Protein AF-A0A1I7YYJ6-F1 (afdb_monomer)

pLDDT: mean 73.13, std 14.95, range [43.78, 96.75]

Sequence (183 aa):
MYTSPEKLAETIALQQRLLREAMVEQANLLKPLAKPIEQQEDQQNKYEWKVKRRSDGTRYITRRPIRSKVLKAREEQLNRERIGLSTDDDAMSELKIGKFWTREERKKHLEKSKERKLRHQQNVAQKNAQTHDPMIVQLSHRKMMRRQGQQLFDKFTTIQEFLAHGSRDPSSSLGGILSVTTV

Secondary structure (DSSP, 8-state):
----HHHHHHHHHHHHHHHHHHHHHHHHHSS-----SHHHHHHHTTEEEEEEE-TTS-EEEEEEE-HHHHHHHHHHHHHHHHTTT-TTHHHHTTSSS-----HHHHHHHHHHHHHHHHHHHHHHHHHHHHT--HHHHHHHHHHHHHHHTS----TT--HHHHHHHS---TT--S---------

Nearest PDB structures (foldseek):
  3l9f-assembly2_C  TM=2.277E-01  e=4.938E+00  Streptococcus mutans UA159
  2y9j-assembly1_Y  TM=3.070E-01  e=8.400E+00  Salmonella enterica subsp. enterica serovar Typhimurium

Mean predicted aligned error: 21.53 Å

InterPro domains: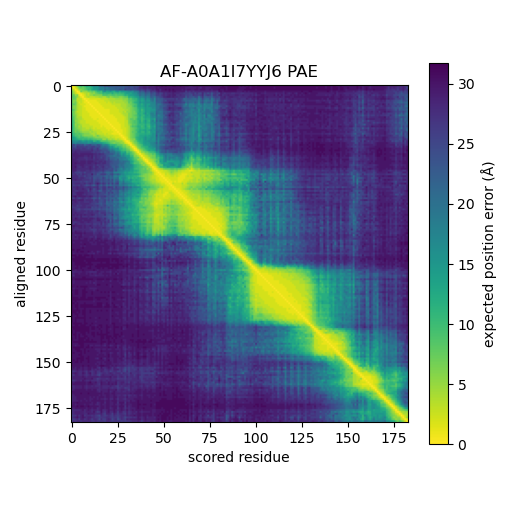
  IPR051971 E3 ubiquitin-protein ligase PDZ domain-containing protein [PTHR15545] (28-183)

Radius of gyration: 34.05 Å; Cα contacts (8 Å, |Δi|>4): 47; chains: 1; bounding box: 83×63×78 Å

Solvent-accessible surface area (backbone atoms only — not comparable to full-atom values): 11417 Å² total; per-residue (Å²): 142,88,70,56,72,71,59,49,56,53,51,50,54,49,52,55,48,54,52,54,50,52,52,50,50,54,51,58,72,67,45,74,74,76,74,76,67,60,70,57,53,56,55,55,70,34,44,45,82,44,80,44,72,50,96,88,68,53,76,48,79,42,83,41,78,33,60,68,58,56,52,51,53,50,51,52,49,52,48,63,73,44,64,90,80,60,90,59,68,76,56,70,78,60,75,79,59,98,68,84,69,51,76,64,53,52,51,50,53,54,49,53,52,51,49,51,52,49,53,50,52,51,53,51,50,52,53,54,60,73,52,68,44,73,65,55,53,54,51,47,52,54,49,50,56,58,46,68,68,49,74,78,67,56,101,76,59,46,72,66,58,48,69,75,66,50,81,80,58,94,80,67,83,75,74,74,82,79,82,82,80,88,131

Foldseek 3Di:
DDDDVVNVVVVVVVVVVVVVVVVVVVVVVVPPPPPPDPVVVVVVLQWDWDWDADPVRDIDIDIGGCPVVVVVVVVVVVCVVCPPPDPCPVPVVPDPPPDDDDPVSVVVVVVVVVVVVVVVVVVVVVVVVVVPPVVSVVVVVVVVVVVVLVPPQDPPRDPVNCVVDPDPDVPPPPDDDDDDDDD

Organism: NCBI:txid37863

Structure (mmCIF, N/CA/C/O backbone):
data_AF-A0A1I7YYJ6-F1
#
_entry.id   AF-A0A1I7YYJ6-F1
#
loop_
_atom_site.group_PDB
_atom_site.id
_atom_site.type_symbol
_atom_site.label_atom_id
_atom_site.label_alt_id
_atom_site.label_comp_id
_atom_site.label_asym_id
_atom_site.label_entity_id
_atom_site.label_seq_id
_atom_site.pdbx_PDB_ins_code
_atom_site.Cartn_x
_atom_site.Cartn_y
_atom_site.Cartn_z
_atom_site.occupancy
_atom_site.B_iso_or_equiv
_atom_site.auth_seq_id
_atom_site.auth_comp_id
_atom_site.auth_asym_id
_atom_site.auth_atom_id
_atom_site.pdbx_PDB_model_num
ATOM 1 N N . MET A 1 1 ? 61.740 28.225 -28.994 1.00 43.78 1 MET A N 1
ATOM 2 C CA . MET A 1 1 ? 60.592 28.618 -29.843 1.00 43.78 1 MET A CA 1
ATOM 3 C C . MET A 1 1 ? 60.352 27.523 -30.882 1.00 43.78 1 MET A C 1
ATOM 5 O O . MET A 1 1 ? 60.579 27.740 -32.061 1.00 43.78 1 MET A O 1
ATOM 9 N N . TYR A 1 2 ? 59.995 26.309 -30.457 1.00 47.38 2 TYR A N 1
ATOM 10 C CA . TYR A 1 2 ? 59.944 25.155 -31.361 1.00 47.38 2 TYR A CA 1
ATOM 11 C C . TYR A 1 2 ? 58.506 24.689 -31.555 1.00 47.38 2 TYR A C 1
ATOM 13 O O . TYR A 1 2 ? 58.023 23.836 -30.823 1.00 47.38 2 TYR A O 1
ATOM 21 N N . THR A 1 3 ? 57.847 25.226 -32.576 1.00 63.03 3 THR A N 1
ATOM 22 C CA . THR A 1 3 ? 56.851 24.463 -33.332 1.00 63.03 3 THR A CA 1
ATOM 23 C C . THR A 1 3 ? 57.190 24.696 -34.797 1.00 63.03 3 THR A C 1
ATOM 25 O O . THR A 1 3 ? 57.013 25.793 -35.317 1.00 63.03 3 THR A O 1
ATOM 28 N N . SER A 1 4 ? 57.814 23.713 -35.448 1.00 73.56 4 SER A N 1
ATOM 29 C CA . SER A 1 4 ? 57.882 23.750 -36.906 1.00 73.56 4 SER A CA 1
ATOM 30 C C . SER A 1 4 ? 56.438 23.652 -37.422 1.00 73.56 4 SER A C 1
ATOM 32 O O . SER A 1 4 ? 55.666 22.862 -36.871 1.00 73.56 4 SER A O 1
ATOM 34 N N . PRO A 1 5 ? 56.038 24.450 -38.424 1.00 70.56 5 PRO A N 1
ATOM 35 C CA . PRO A 1 5 ? 54.645 24.530 -38.881 1.00 70.56 5 PRO A CA 1
ATOM 36 C C . PRO A 1 5 ? 54.084 23.165 -39.308 1.00 70.56 5 PRO A C 1
ATOM 38 O O . PRO A 1 5 ? 52.912 22.875 -39.090 1.00 70.56 5 PRO A O 1
ATO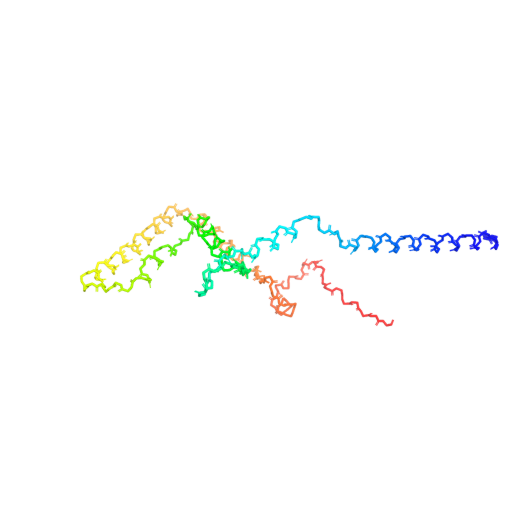M 41 N N . GLU A 1 6 ? 54.948 22.288 -39.816 1.00 69.19 6 GLU A N 1
ATOM 42 C CA . GLU A 1 6 ? 54.624 20.901 -40.162 1.00 69.19 6 GLU A CA 1
ATOM 43 C C . GLU A 1 6 ? 54.198 20.074 -38.936 1.00 69.19 6 GLU A C 1
ATOM 45 O O . GLU A 1 6 ? 53.179 19.388 -38.967 1.00 69.19 6 GLU A O 1
ATOM 50 N N . LYS A 1 7 ? 54.903 20.219 -37.805 1.00 75.56 7 LYS A N 1
ATOM 51 C CA . LYS A 1 7 ? 54.583 19.504 -36.558 1.00 75.56 7 LYS A CA 1
ATOM 52 C C . LYS A 1 7 ? 53.317 20.035 -35.892 1.00 75.56 7 LYS A C 1
ATOM 54 O O . LYS A 1 7 ? 52.671 19.305 -35.152 1.00 75.56 7 LYS A O 1
ATOM 59 N N . LEU A 1 8 ? 52.953 21.294 -36.139 1.00 82.06 8 LEU A N 1
ATOM 60 C CA . LEU A 1 8 ? 51.733 21.899 -35.602 1.00 82.06 8 LEU A CA 1
ATOM 61 C C . LEU A 1 8 ? 50.475 21.301 -36.249 1.00 82.06 8 LEU A C 1
ATOM 63 O O . LEU A 1 8 ? 49.489 21.043 -35.564 1.00 82.06 8 LEU A O 1
ATOM 67 N N . ALA A 1 9 ? 50.514 21.026 -37.552 1.00 83.44 9 ALA A N 1
ATOM 68 C CA . ALA A 1 9 ? 49.416 20.339 -38.227 1.00 83.44 9 ALA A CA 1
ATOM 69 C C . ALA A 1 9 ? 49.245 18.901 -37.704 1.00 83.44 9 ALA A C 1
ATOM 71 O O . ALA A 1 9 ? 48.123 18.461 -37.442 1.00 83.44 9 ALA A O 1
ATOM 72 N N . GLU A 1 10 ? 50.355 18.193 -37.486 1.00 85.50 10 GLU A N 1
ATOM 73 C CA . GLU A 1 10 ? 50.355 16.834 -36.936 1.00 85.50 10 GLU A CA 1
ATOM 74 C C . GLU A 1 10 ? 49.810 16.779 -35.502 1.00 85.50 10 GLU A C 1
ATOM 76 O O . GLU A 1 10 ? 48.990 15.913 -35.188 1.00 85.50 10 GLU A O 1
ATOM 81 N N . THR A 1 11 ? 50.200 17.718 -34.633 1.00 86.31 11 THR A N 1
ATOM 82 C CA . THR A 1 11 ? 49.712 17.761 -33.245 1.00 86.31 11 THR A CA 1
ATOM 83 C C . THR A 1 11 ? 48.232 18.114 -33.166 1.00 86.31 11 THR A C 1
ATOM 85 O O . THR A 1 11 ? 47.506 17.497 -32.384 1.00 86.31 11 THR A O 1
ATOM 88 N N . ILE A 1 12 ? 47.752 19.030 -34.012 1.00 88.69 12 ILE A N 1
ATOM 89 C CA . ILE A 1 12 ? 46.324 19.357 -34.112 1.00 88.69 12 ILE A CA 1
ATOM 90 C C . ILE A 1 12 ? 45.532 18.142 -34.604 1.00 88.69 12 ILE A C 1
ATOM 92 O O . ILE A 1 12 ? 4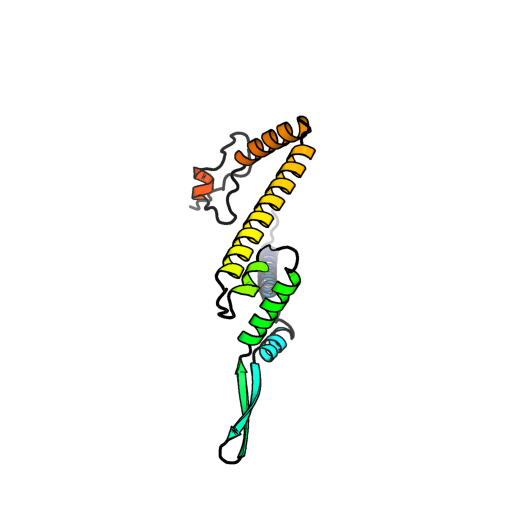4.495 17.806 -34.028 1.00 88.69 12 ILE A O 1
ATOM 96 N N . ALA A 1 13 ? 46.020 17.445 -35.632 1.00 90.69 13 ALA A N 1
ATOM 97 C CA . ALA A 1 13 ? 45.367 16.244 -36.145 1.00 90.69 13 ALA A CA 1
ATOM 98 C C . ALA A 1 13 ? 45.291 15.134 -35.082 1.00 90.69 13 ALA A C 1
ATOM 100 O O . ALA A 1 13 ? 44.254 14.477 -34.940 1.00 90.69 13 ALA A O 1
ATOM 101 N N . LEU A 1 14 ? 46.358 14.957 -34.297 1.00 93.69 14 LEU A N 1
ATOM 102 C CA . LEU A 1 14 ? 46.409 14.008 -33.188 1.00 93.69 14 LEU A CA 1
ATOM 103 C C . LEU A 1 14 ? 45.417 14.377 -32.075 1.00 93.69 14 LEU A C 1
ATOM 105 O O . LEU A 1 14 ? 44.634 13.525 -31.657 1.00 93.69 14 LEU A O 1
ATOM 109 N N . GLN A 1 15 ? 45.374 15.644 -31.653 1.00 92.69 15 GLN A N 1
ATOM 110 C CA . GLN A 1 15 ? 44.409 16.122 -30.654 1.00 92.69 15 GLN A CA 1
ATOM 111 C C . GLN A 1 15 ? 42.962 15.902 -31.098 1.00 92.69 15 GLN A C 1
ATOM 113 O O . GLN A 1 15 ? 42.142 15.417 -30.320 1.00 92.69 15 GLN A O 1
ATOM 118 N N . GLN A 1 16 ? 42.641 16.204 -32.359 1.00 93.19 16 GLN A N 1
ATOM 119 C CA . GLN A 1 16 ? 41.296 15.979 -32.887 1.00 93.19 16 GLN A CA 1
ATOM 120 C C . GLN A 1 16 ? 40.931 14.490 -32.948 1.00 93.19 16 GLN A C 1
ATOM 122 O O . GLN A 1 16 ? 39.763 14.142 -32.780 1.00 93.19 16 GLN A O 1
ATOM 127 N N . ARG A 1 17 ? 41.893 13.598 -33.215 1.00 95.19 17 ARG A N 1
ATOM 128 C CA . ARG A 1 17 ? 41.664 12.145 -33.197 1.00 95.19 17 ARG A CA 1
ATOM 129 C C . ARG A 1 17 ? 41.352 11.658 -31.784 1.00 95.19 17 ARG A C 1
ATOM 131 O O . ARG A 1 17 ? 40.327 11.011 -31.602 1.00 95.19 17 ARG A O 1
ATOM 138 N N . LEU A 1 18 ? 42.174 12.042 -30.808 1.00 95.69 18 LEU A N 1
ATOM 139 C CA . LEU A 1 18 ? 41.984 11.681 -29.400 1.00 95.69 18 LEU A CA 1
ATOM 140 C C . LEU A 1 18 ? 40.649 12.197 -28.852 1.00 95.69 18 LEU A C 1
ATOM 142 O O . LEU A 1 18 ? 39.950 11.480 -28.143 1.00 95.69 18 LEU A O 1
ATOM 146 N N . LEU A 1 19 ? 40.247 13.413 -29.235 1.00 93.69 19 LEU A N 1
ATOM 147 C CA . LEU A 1 19 ? 38.944 13.964 -28.862 1.00 93.69 19 LEU A CA 1
ATOM 148 C C . LEU A 1 19 ? 37.787 13.113 -29.412 1.00 93.69 19 LEU A C 1
ATOM 150 O O . LEU A 1 19 ? 36.839 12.819 -28.688 1.00 93.69 19 LEU A O 1
ATOM 154 N N . ARG A 1 20 ? 37.853 12.702 -30.687 1.00 92.81 20 ARG A N 1
ATOM 155 C CA . ARG A 1 20 ? 36.820 11.846 -31.299 1.00 92.81 20 ARG A CA 1
ATOM 156 C C . ARG A 1 20 ? 36.746 10.479 -30.619 1.00 92.81 20 ARG A C 1
ATOM 158 O O . ARG A 1 20 ? 35.647 9.988 -30.391 1.00 92.81 20 ARG A O 1
ATOM 165 N N . GLU A 1 21 ? 37.890 9.895 -30.283 1.00 94.31 21 GLU A N 1
ATOM 166 C CA . GLU A 1 21 ? 37.979 8.615 -29.574 1.00 94.31 21 GLU A CA 1
ATOM 167 C C . GLU A 1 21 ? 37.356 8.703 -28.174 1.00 94.31 21 GLU A C 1
ATOM 169 O O . GLU A 1 21 ? 36.454 7.929 -27.862 1.00 94.31 21 GLU A O 1
ATOM 174 N N . ALA A 1 22 ? 37.704 9.731 -27.394 1.00 91.62 22 ALA A N 1
ATOM 175 C CA . ALA A 1 22 ? 37.115 9.974 -26.077 1.00 91.62 22 ALA A CA 1
ATOM 176 C C . ALA A 1 22 ? 35.587 10.177 -26.133 1.00 91.62 22 ALA A C 1
ATOM 178 O O . ALA A 1 22 ? 34.856 9.692 -25.268 1.00 91.62 22 ALA A O 1
ATOM 179 N N . MET A 1 23 ? 35.079 10.856 -27.169 1.00 90.19 23 MET A N 1
ATOM 180 C CA . MET A 1 23 ? 33.635 11.027 -27.384 1.00 90.19 23 MET A CA 1
ATOM 181 C C . MET A 1 23 ? 32.932 9.697 -27.692 1.00 90.19 23 MET A C 1
ATOM 183 O O . MET A 1 23 ? 31.816 9.466 -27.223 1.00 90.19 23 MET A O 1
ATOM 187 N N . VAL A 1 24 ? 33.574 8.807 -28.454 1.00 87.75 24 VAL A N 1
ATOM 188 C CA . VAL A 1 24 ? 33.053 7.464 -28.755 1.00 87.75 24 VAL A CA 1
ATOM 189 C C . VAL A 1 24 ? 33.084 6.570 -27.514 1.00 87.75 24 VAL A C 1
ATOM 191 O O . VAL A 1 24 ? 32.122 5.845 -27.271 1.00 87.75 24 VAL A O 1
ATOM 194 N N . GLU A 1 25 ? 34.129 6.647 -26.689 1.00 85.56 25 GLU A N 1
ATOM 195 C CA . GLU A 1 25 ? 34.194 5.930 -25.410 1.00 85.56 25 GLU A CA 1
ATOM 196 C C . GLU A 1 25 ? 33.094 6.378 -24.444 1.00 85.56 25 GLU A C 1
ATOM 198 O O . GLU A 1 25 ? 32.372 5.539 -23.907 1.00 85.56 25 GLU A O 1
ATOM 203 N N . GLN A 1 26 ? 32.891 7.689 -24.284 1.00 79.56 26 GLN A N 1
ATOM 204 C CA . GLN A 1 26 ? 31.791 8.246 -23.487 1.00 79.56 26 GLN A CA 1
ATOM 205 C C . GLN A 1 26 ? 30.426 7.764 -24.000 1.00 79.56 26 GLN A C 1
ATOM 207 O O . GLN A 1 26 ? 29.579 7.335 -23.216 1.00 79.56 26 GLN A O 1
ATOM 212 N N . ALA A 1 27 ? 30.218 7.763 -25.319 1.00 79.62 27 ALA A N 1
ATOM 213 C CA . ALA A 1 27 ? 28.989 7.256 -25.925 1.00 79.62 27 ALA A CA 1
ATOM 214 C C . ALA A 1 27 ? 28.796 5.743 -25.707 1.00 79.62 27 ALA A C 1
ATOM 216 O O . ALA A 1 27 ? 27.672 5.294 -25.488 1.00 79.62 27 ALA A O 1
ATOM 217 N N . ASN A 1 28 ? 29.873 4.953 -25.724 1.00 75.94 28 ASN A N 1
ATOM 218 C CA . ASN A 1 28 ? 29.829 3.517 -25.448 1.00 75.94 28 ASN A CA 1
ATOM 219 C C . ASN A 1 28 ? 29.556 3.211 -23.967 1.00 75.94 28 ASN A C 1
ATOM 221 O O . ASN A 1 28 ? 28.840 2.255 -23.682 1.00 75.94 28 ASN A O 1
ATOM 225 N N . LEU A 1 29 ? 30.046 4.035 -23.036 1.00 72.94 29 LEU A N 1
ATOM 226 C CA . LEU A 1 29 ? 29.726 3.945 -21.603 1.00 72.94 29 LEU A CA 1
ATOM 227 C C . LEU A 1 29 ? 28.256 4.285 -21.313 1.00 72.94 29 LEU A C 1
ATOM 229 O O . LEU A 1 29 ? 27.645 3.702 -20.420 1.00 72.94 29 LEU A O 1
ATOM 233 N N . LEU A 1 30 ? 27.682 5.212 -22.084 1.00 64.44 30 LEU A N 1
ATOM 234 C CA . LEU A 1 30 ? 26.268 5.590 -22.007 1.00 64.44 30 LEU A CA 1
ATOM 235 C C . LEU A 1 30 ? 25.354 4.668 -22.821 1.00 64.44 30 LEU A C 1
ATOM 237 O O . LEU A 1 30 ? 24.128 4.774 -22.722 1.00 64.44 30 LEU A O 1
ATOM 241 N N . LYS A 1 31 ? 25.921 3.759 -23.623 1.00 68.06 31 LYS A N 1
ATOM 242 C CA . LYS A 1 31 ? 25.144 2.768 -24.354 1.00 68.06 31 LYS A CA 1
ATOM 243 C C . LYS A 1 31 ? 24.494 1.858 -23.314 1.00 68.06 31 LYS A C 1
ATOM 245 O O . LYS A 1 31 ? 25.211 1.205 -22.555 1.00 68.06 31 LYS A O 1
ATOM 250 N N . PRO A 1 32 ? 23.153 1.802 -23.240 1.00 58.00 32 PRO A N 1
ATOM 251 C CA . PRO A 1 32 ? 22.501 0.917 -22.297 1.00 58.00 32 PRO A CA 1
ATOM 252 C C . PRO A 1 32 ? 22.976 -0.494 -22.618 1.00 58.00 32 PRO A C 1
ATOM 254 O O . PRO A 1 32 ? 22.798 -0.962 -23.746 1.00 58.00 32 PRO A O 1
ATOM 257 N N . LEU A 1 33 ? 23.621 -1.140 -21.643 1.00 55.44 33 LEU A N 1
ATOM 258 C CA . LEU A 1 33 ? 23.922 -2.562 -21.689 1.00 55.44 33 LEU A CA 1
ATOM 259 C C . LEU A 1 33 ? 22.610 -3.239 -22.074 1.00 55.44 33 LEU A C 1
ATOM 261 O O . LEU A 1 33 ? 21.649 -3.192 -21.302 1.00 55.44 33 LEU A O 1
ATOM 265 N N . ALA A 1 34 ? 22.526 -3.742 -23.309 1.00 56.44 34 ALA A N 1
ATOM 266 C CA . ALA A 1 34 ? 21.360 -4.468 -23.774 1.00 56.44 34 ALA A CA 1
ATOM 267 C C . ALA A 1 34 ? 21.129 -5.562 -22.738 1.00 56.44 34 ALA A C 1
ATOM 269 O O . ALA A 1 34 ? 21.971 -6.447 -22.602 1.00 56.44 34 ALA A O 1
ATOM 2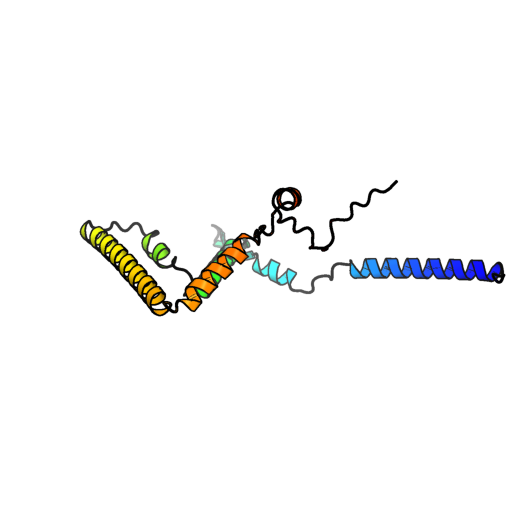70 N N . LYS A 1 35 ? 20.075 -5.416 -21.925 1.00 53.97 35 LYS A N 1
ATOM 271 C CA . LYS A 1 35 ? 19.848 -6.298 -20.784 1.00 53.97 35 LYS A CA 1
ATOM 272 C C . LYS A 1 35 ? 19.733 -7.715 -21.341 1.00 53.97 35 LYS A C 1
ATOM 274 O O . LYS A 1 35 ? 18.781 -7.969 -22.086 1.00 53.97 35 LYS A O 1
ATOM 279 N N . PRO A 1 36 ? 20.681 -8.620 -21.058 1.00 49.91 36 PRO A N 1
ATOM 280 C CA . P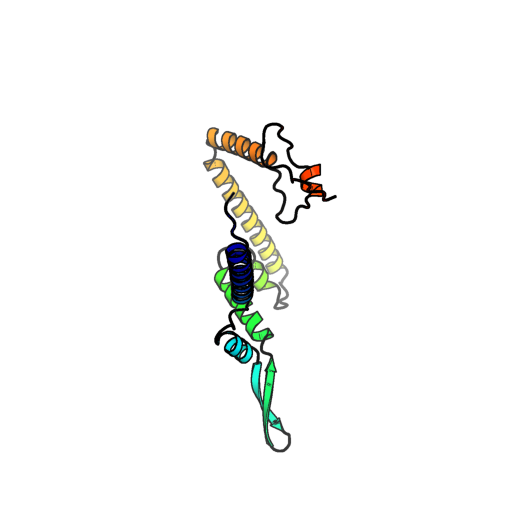RO A 1 36 ? 20.613 -9.954 -21.610 1.00 49.91 36 PRO A CA 1
ATOM 281 C C . PRO A 1 36 ? 19.512 -10.697 -20.855 1.00 49.91 36 PRO A C 1
ATOM 283 O O . PRO A 1 36 ? 19.566 -10.808 -19.638 1.00 49.91 36 PRO A O 1
ATOM 286 N N . ILE A 1 37 ? 18.519 -11.197 -21.591 1.00 52.88 37 ILE A N 1
ATOM 287 C CA . ILE A 1 37 ? 17.670 -12.350 -21.237 1.00 52.88 37 ILE A CA 1
ATOM 288 C C . ILE A 1 37 ? 16.647 -12.145 -20.088 1.00 52.88 37 ILE A C 1
ATOM 290 O O . ILE A 1 37 ? 15.502 -12.567 -20.243 1.00 52.88 37 ILE A O 1
ATOM 294 N N . GLU A 1 38 ? 16.941 -11.408 -19.015 1.00 50.62 38 GLU A N 1
ATOM 295 C CA . GLU A 1 38 ? 16.022 -11.240 -17.866 1.00 50.62 38 GLU A CA 1
ATOM 296 C C . GLU A 1 38 ? 14.712 -10.513 -18.228 1.00 50.62 38 GLU A C 1
ATOM 298 O O . GLU A 1 38 ? 13.635 -10.843 -17.734 1.00 50.62 38 GLU A O 1
ATOM 303 N N . GLN A 1 39 ? 14.760 -9.563 -19.170 1.00 51.12 39 GLN A N 1
ATOM 304 C CA . GLN A 1 39 ? 13.558 -8.839 -19.600 1.00 51.12 39 GLN A CA 1
ATOM 305 C C . GLN A 1 39 ? 12.574 -9.707 -20.397 1.00 51.12 39 GLN A C 1
ATOM 307 O O . GLN A 1 39 ? 11.393 -9.362 -20.483 1.00 51.12 39 GLN A O 1
ATOM 312 N N . GLN A 1 40 ? 13.034 -10.804 -21.007 1.00 51.16 40 GLN A N 1
ATOM 313 C CA . GLN A 1 40 ? 12.156 -11.719 -21.738 1.00 51.16 40 GLN A CA 1
ATOM 314 C C . GLN A 1 40 ? 11.393 -12.628 -20.767 1.00 51.16 40 GLN A C 1
ATOM 316 O O . GLN A 1 40 ? 10.182 -12.802 -20.933 1.00 51.16 40 GLN A O 1
ATOM 321 N N . GLU A 1 41 ? 12.042 -13.100 -19.699 1.00 54.38 41 GLU A N 1
ATOM 322 C CA . GLU A 1 41 ? 11.374 -13.860 -18.634 1.00 54.38 41 GLU A CA 1
ATOM 323 C C . GLU A 1 41 ? 10.352 -13.013 -17.869 1.00 54.38 41 GLU A C 1
ATOM 325 O O . GLU A 1 41 ? 9.235 -13.469 -17.613 1.00 54.38 41 GLU A O 1
ATOM 330 N N . ASP A 1 42 ? 10.660 -11.740 -17.606 1.00 55.59 42 ASP A N 1
ATOM 331 C CA . ASP A 1 42 ? 9.718 -10.804 -16.982 1.00 55.59 42 ASP A CA 1
ATOM 332 C C . ASP A 1 42 ? 8.453 -10.576 -17.824 1.00 55.59 42 ASP A C 1
ATOM 334 O O . ASP A 1 42 ? 7.359 -10.385 -17.280 1.00 55.59 42 ASP A O 1
ATOM 338 N N . GLN A 1 43 ? 8.559 -10.603 -19.158 1.00 57.25 43 GLN A N 1
ATOM 339 C CA . GLN A 1 43 ? 7.388 -10.501 -20.034 1.00 57.25 43 GLN A CA 1
ATOM 340 C C . GLN A 1 43 ? 6.572 -11.796 -20.073 1.00 57.25 43 GLN A C 1
ATOM 342 O O . GLN A 1 43 ? 5.337 -11.733 -20.113 1.00 57.25 43 GLN A O 1
ATOM 347 N N . GLN A 1 44 ? 7.233 -12.952 -20.004 1.00 58.53 44 GLN A N 1
ATOM 348 C CA . GLN A 1 44 ? 6.584 -14.261 -19.937 1.00 58.53 44 GLN A CA 1
ATOM 349 C C . GLN A 1 44 ? 5.847 -14.448 -18.601 1.00 58.53 44 GLN A C 1
ATOM 351 O O . GLN A 1 44 ? 4.694 -14.873 -18.588 1.00 58.53 44 GLN A O 1
ATOM 356 N N . ASN A 1 45 ? 6.427 -13.963 -17.501 1.00 64.06 45 ASN A N 1
ATOM 357 C CA . ASN A 1 45 ? 5.811 -13.895 -16.171 1.00 64.06 45 ASN A CA 1
ATOM 358 C C . ASN A 1 45 ? 4.725 -12.817 -16.034 1.00 64.06 45 ASN A C 1
ATOM 360 O O . ASN A 1 45 ? 4.129 -12.656 -14.967 1.00 64.06 45 ASN A O 1
ATOM 364 N N . LYS A 1 46 ? 4.428 -12.064 -17.098 1.00 79.19 46 LYS A N 1
ATOM 365 C CA . LYS A 1 46 ? 3.394 -11.024 -17.079 1.00 79.19 46 LYS A CA 1
ATOM 366 C C . LYS A 1 46 ? 2.049 -11.510 -17.594 1.00 79.19 46 LYS A C 1
ATOM 368 O O . LYS A 1 46 ? 1.034 -10.881 -17.277 1.00 79.19 46 LYS A O 1
ATOM 373 N N . TYR A 1 47 ? 2.014 -12.616 -18.339 1.00 88.00 47 TYR A N 1
ATOM 374 C CA . TYR A 1 47 ? 0.782 -13.165 -18.892 1.00 88.00 47 TYR A CA 1
ATOM 375 C C . TYR A 1 47 ? 0.683 -14.686 -18.761 1.00 88.00 47 TYR A C 1
ATOM 377 O O . TYR A 1 47 ? 1.644 -15.403 -18.994 1.00 88.00 47 TYR A O 1
ATOM 385 N N . GLU A 1 48 ? -0.522 -15.185 -18.493 1.00 89.31 48 GLU A N 1
ATOM 386 C CA . GLU A 1 48 ? -0.838 -16.613 -18.540 1.00 89.31 48 GLU A CA 1
ATOM 387 C C . GLU A 1 48 ? -1.704 -16.960 -19.753 1.00 89.31 48 GLU A C 1
ATOM 389 O O . GLU A 1 48 ? -2.576 -16.187 -20.174 1.00 89.31 48 GLU A O 1
ATOM 394 N N . TRP A 1 49 ? -1.489 -18.156 -20.294 1.00 91.50 49 TRP A N 1
ATOM 395 C CA . TRP A 1 49 ? -2.327 -18.732 -21.337 1.00 91.50 49 TRP A CA 1
ATOM 396 C C . TRP A 1 49 ? -3.508 -19.470 -20.703 1.00 91.50 49 TRP A C 1
ATOM 398 O O . TRP A 1 49 ? -3.335 -20.453 -19.988 1.00 91.50 49 TRP A O 1
ATOM 408 N N . LYS A 1 50 ? -4.732 -19.010 -20.975 1.00 91.50 50 LYS A N 1
ATOM 409 C CA . LYS A 1 50 ? -5.968 -19.667 -20.539 1.00 91.50 50 LYS A CA 1
ATOM 410 C C . LYS A 1 50 ? -6.706 -20.263 -21.729 1.00 91.50 50 LYS A C 1
ATOM 412 O O . LYS A 1 50 ? -7.109 -19.532 -22.638 1.00 91.50 50 LYS A O 1
ATOM 417 N N . VAL A 1 51 ? -6.961 -21.566 -21.669 1.00 95.06 51 VAL A N 1
ATOM 418 C CA . VAL A 1 51 ? -7.833 -22.270 -22.616 1.00 95.06 51 VAL A CA 1
ATOM 419 C C . VAL A 1 51 ? -9.293 -21.945 -22.295 1.00 95.06 51 VAL A C 1
ATOM 421 O O . VAL A 1 51 ? -9.737 -22.067 -21.152 1.00 95.06 51 VAL A O 1
ATOM 424 N N . LYS A 1 52 ? -10.055 -21.520 -23.299 1.00 94.31 52 LYS A N 1
ATOM 425 C CA . LYS A 1 52 ? -11.504 -21.301 -23.229 1.00 94.31 52 LYS A CA 1
ATOM 426 C C . LYS A 1 52 ? -12.199 -22.223 -24.232 1.00 94.31 52 LYS A C 1
ATOM 428 O O . LYS A 1 52 ? -11.626 -22.549 -25.270 1.00 94.31 52 LYS A O 1
ATOM 433 N N . ARG A 1 53 ? -13.427 -22.645 -23.919 1.00 96.75 53 ARG A N 1
ATOM 434 C CA . ARG A 1 53 ? -14.298 -23.379 -24.851 1.00 96.75 53 ARG A CA 1
ATOM 435 C C . ARG A 1 53 ? -15.344 -22.437 -25.433 1.00 96.75 53 ARG A C 1
ATOM 437 O O . ARG A 1 53 ? -15.841 -21.567 -24.720 1.00 96.75 53 ARG A O 1
ATOM 444 N N . ARG A 1 54 ? -15.632 -22.600 -26.719 1.00 94.44 54 ARG A N 1
ATOM 445 C CA . ARG A 1 54 ? -16.748 -21.952 -27.417 1.00 94.44 54 ARG A CA 1
ATOM 446 C C . ARG A 1 54 ? -18.026 -22.787 -27.240 1.00 94.44 54 ARG A C 1
ATOM 448 O O . ARG A 1 54 ? -17.956 -23.922 -26.764 1.00 94.44 54 ARG A O 1
ATOM 455 N N . SER A 1 55 ? -19.180 -22.229 -27.605 1.00 93.81 55 SER A N 1
ATOM 456 C CA . SER A 1 55 ? -20.475 -22.933 -27.569 1.00 93.81 55 SER A CA 1
ATOM 457 C C . SER A 1 55 ? -20.520 -24.144 -28.508 1.00 93.81 55 SER A C 1
ATOM 459 O O . SER A 1 55 ? -21.176 -25.127 -28.195 1.00 93.81 55 SER A O 1
ATOM 461 N N . ASP A 1 56 ? -19.754 -24.107 -29.599 1.00 94.62 56 ASP A N 1
ATOM 462 C CA . ASP A 1 56 ? -19.547 -25.215 -30.544 1.00 94.62 56 ASP A CA 1
ATOM 463 C C . ASP A 1 56 ? -18.631 -26.343 -30.007 1.00 94.62 56 ASP A C 1
ATOM 465 O O . ASP A 1 56 ? -18.378 -27.333 -30.689 1.00 94.62 56 ASP A O 1
ATOM 469 N N . GLY A 1 57 ? -18.093 -26.210 -28.788 1.00 93.50 57 GLY A N 1
ATOM 470 C CA . GLY A 1 57 ? -17.224 -27.200 -28.150 1.00 93.50 57 GLY A CA 1
ATOM 471 C C . GLY A 1 57 ? -15.734 -27.101 -28.499 1.00 93.50 57 GLY A C 1
ATOM 472 O O . GLY A 1 57 ? -14.923 -27.726 -27.793 1.00 93.50 57 GLY A O 1
ATOM 473 N N . THR A 1 58 ? -15.350 -26.291 -29.491 1.00 94.75 58 THR A N 1
ATOM 474 C CA . THR A 1 58 ? -13.951 -26.047 -29.874 1.00 94.75 58 THR A CA 1
ATOM 475 C C . THR A 1 58 ? -13.201 -25.252 -28.798 1.00 94.75 58 THR A C 1
ATOM 477 O O . THR A 1 58 ? -13.783 -24.485 -28.021 1.00 94.75 58 THR A O 1
ATOM 480 N N . ARG A 1 59 ? -11.879 -25.449 -28.714 1.00 96.06 59 ARG A N 1
ATOM 481 C CA . ARG A 1 59 ? -11.005 -24.779 -27.736 1.00 96.06 59 ARG A CA 1
ATOM 482 C C . ARG A 1 59 ? -10.216 -23.659 -28.403 1.00 96.06 59 ARG A C 1
ATOM 484 O O . ARG A 1 59 ? -9.806 -23.778 -29.553 1.00 96.06 59 ARG A O 1
ATOM 491 N N . TYR A 1 60 ? -9.979 -22.582 -27.667 1.00 93.75 60 TYR A N 1
ATOM 492 C CA . TYR A 1 60 ? -9.082 -21.510 -28.079 1.00 93.75 60 TYR A CA 1
ATOM 493 C C . TYR A 1 60 ? -8.284 -20.986 -26.899 1.00 93.75 60 TYR A C 1
ATOM 495 O O . TYR A 1 60 ? -8.705 -21.076 -25.743 1.00 93.75 60 TYR A O 1
ATOM 503 N N . ILE A 1 61 ? -7.108 -20.453 -27.199 1.00 94.44 61 ILE A N 1
ATOM 504 C CA . ILE A 1 61 ? -6.164 -19.983 -26.197 1.00 94.44 61 ILE A CA 1
ATOM 505 C C . ILE A 1 61 ? -6.270 -18.460 -26.120 1.00 94.44 61 ILE A C 1
ATOM 507 O O . ILE A 1 61 ? -6.285 -17.768 -27.133 1.00 94.44 61 ILE A O 1
ATOM 511 N N . THR A 1 62 ? -6.363 -17.934 -24.901 1.00 92.56 62 THR A N 1
ATOM 512 C CA . THR A 1 62 ? -6.377 -16.492 -24.632 1.00 92.56 62 THR A CA 1
ATOM 513 C C . THR A 1 62 ? -5.238 -16.121 -23.706 1.00 92.56 62 THR A C 1
ATOM 515 O O . THR A 1 62 ? -4.959 -16.844 -22.751 1.00 92.56 62 THR A O 1
ATOM 518 N N . ARG A 1 63 ? -4.600 -14.982 -23.967 1.00 91.94 63 ARG A N 1
ATOM 519 C CA . ARG A 1 63 ? -3.522 -14.448 -23.135 1.00 91.94 63 ARG A CA 1
ATOM 520 C C . ARG A 1 63 ? -4.114 -13.486 -22.102 1.00 91.94 63 ARG A C 1
ATOM 522 O O . ARG A 1 63 ? -4.872 -12.591 -22.473 1.00 91.94 63 ARG A O 1
ATOM 529 N N . ARG A 1 64 ? -3.826 -13.676 -20.812 1.00 89.56 64 ARG A N 1
ATOM 530 C CA . ARG A 1 64 ? -4.373 -12.858 -19.710 1.00 89.56 64 ARG A CA 1
ATOM 531 C C . ARG A 1 64 ? -3.256 -12.284 -18.845 1.00 89.56 64 ARG A C 1
ATOM 533 O O . ARG A 1 64 ? -2.357 -13.040 -18.500 1.00 89.56 64 ARG A O 1
ATOM 540 N N . PRO A 1 65 ? -3.288 -10.993 -18.477 1.00 90.62 65 PRO A N 1
ATOM 541 C CA . PRO A 1 65 ? -2.262 -10.416 -17.615 1.00 90.62 65 PRO A CA 1
ATOM 542 C C . PRO A 1 65 ? -2.353 -10.998 -16.198 1.00 90.62 65 PRO A C 1
ATOM 544 O O . PRO A 1 65 ? -3.441 -11.083 -15.630 1.00 90.62 65 PRO A O 1
ATOM 547 N N . ILE A 1 66 ? -1.212 -11.352 -15.605 1.00 89.06 66 ILE A N 1
ATOM 548 C CA . ILE A 1 66 ? -1.111 -11.934 -14.253 1.00 89.06 66 ILE A CA 1
ATOM 549 C C . ILE A 1 66 ? -0.528 -10.976 -13.215 1.00 89.06 66 ILE A C 1
ATOM 551 O O . ILE A 1 66 ? -0.202 -11.387 -12.105 1.00 89.06 66 ILE A O 1
ATOM 555 N N . ARG A 1 67 ? -0.475 -9.673 -13.526 1.00 87.00 67 ARG A N 1
ATOM 556 C CA . ARG A 1 67 ? 0.004 -8.629 -12.602 1.00 87.00 67 ARG A CA 1
ATOM 557 C C . ARG A 1 67 ? -0.639 -8.735 -11.217 1.00 87.00 67 ARG A C 1
ATOM 559 O O . ARG A 1 67 ? 0.064 -8.627 -10.223 1.00 87.00 67 ARG A O 1
ATOM 566 N N . SER A 1 68 ? -1.950 -8.966 -11.141 1.00 85.19 68 SER A N 1
ATOM 567 C CA . SER A 1 68 ? -2.655 -9.098 -9.859 1.00 85.19 68 SER A CA 1
ATOM 568 C C . SER A 1 68 ? -2.199 -10.314 -9.050 1.00 85.19 68 SER A C 1
ATOM 570 O O . SER A 1 68 ? -2.056 -10.211 -7.836 1.00 85.19 68 SER A O 1
ATOM 572 N N . LYS A 1 69 ? -1.919 -11.447 -9.707 1.00 87.25 69 LYS A N 1
ATOM 573 C CA . LYS A 1 69 ? -1.391 -12.657 -9.059 1.00 87.25 69 LYS A CA 1
ATOM 574 C C . LYS A 1 69 ? 0.028 -12.435 -8.542 1.00 87.25 69 LYS A C 1
ATOM 576 O O . LYS A 1 69 ? 0.306 -12.770 -7.398 1.00 87.25 69 LYS A O 1
ATOM 581 N N . VAL A 1 70 ? 0.884 -11.812 -9.354 1.00 88.00 70 VAL A N 1
ATOM 582 C CA . VAL A 1 70 ? 2.264 -11.465 -8.977 1.00 88.00 70 VAL A CA 1
ATOM 583 C C . VAL A 1 70 ? 2.281 -10.502 -7.786 1.00 88.00 70 VAL A C 1
ATOM 585 O O . VAL A 1 70 ? 3.010 -10.723 -6.825 1.00 88.00 70 VAL A O 1
ATOM 588 N N . LEU A 1 71 ? 1.441 -9.462 -7.810 1.00 86.69 71 LEU A N 1
ATOM 589 C CA . LEU A 1 71 ? 1.328 -8.511 -6.701 1.00 86.69 71 LEU A CA 1
ATOM 590 C C . LEU A 1 71 ? 0.833 -9.183 -5.416 1.00 86.69 71 LEU A C 1
ATOM 592 O O . LEU A 1 71 ? 1.400 -8.932 -4.360 1.00 86.69 71 LEU A O 1
ATOM 596 N N . LYS A 1 72 ? -0.163 -10.072 -5.510 1.00 87.50 72 LYS A N 1
ATOM 597 C CA . LYS A 1 72 ? -0.689 -10.810 -4.356 1.00 87.50 72 LYS A CA 1
ATOM 598 C C . LYS A 1 72 ? 0.335 -11.784 -3.763 1.00 87.50 72 LYS A C 1
ATOM 600 O O . LYS A 1 72 ? 0.456 -11.862 -2.549 1.00 87.50 72 LYS A O 1
ATOM 605 N N . ALA A 1 73 ? 1.095 -12.490 -4.601 1.00 87.62 73 ALA A N 1
ATOM 606 C CA . ALA A 1 73 ? 2.172 -13.368 -4.142 1.00 87.62 73 ALA A CA 1
ATOM 607 C C . ALA A 1 73 ? 3.285 -12.576 -3.437 1.00 87.62 73 ALA A C 1
ATOM 609 O O . ALA A 1 73 ? 3.792 -13.001 -2.402 1.00 87.62 73 ALA A O 1
ATOM 610 N N . ARG A 1 74 ? 3.621 -11.388 -3.957 1.00 89.62 74 ARG A N 1
ATOM 611 C CA . ARG A 1 74 ? 4.588 -10.483 -3.327 1.00 89.62 74 ARG A CA 1
ATOM 612 C C . ARG A 1 74 ? 4.085 -9.920 -1.999 1.00 89.62 74 ARG A C 1
ATOM 614 O O . ARG A 1 74 ? 4.861 -9.817 -1.058 1.00 89.62 74 ARG A O 1
ATOM 621 N N . GLU A 1 75 ? 2.813 -9.547 -1.922 1.00 81.75 75 GLU A N 1
ATOM 622 C CA . GLU A 1 75 ? 2.169 -9.126 -0.674 1.00 81.75 75 GLU A CA 1
ATOM 623 C C . GLU A 1 75 ? 2.216 -10.248 0.371 1.00 81.75 75 GLU A C 1
ATOM 625 O O . GLU A 1 75 ? 2.633 -10.022 1.502 1.00 81.75 75 GLU A O 1
ATOM 630 N N . GLU A 1 76 ? 1.873 -11.475 -0.022 1.00 83.12 76 GLU A N 1
ATOM 631 C CA . GLU A 1 76 ? 1.929 -12.647 0.851 1.00 83.12 76 GLU A CA 1
ATOM 632 C C . GLU A 1 76 ? 3.356 -12.950 1.325 1.00 83.12 76 GLU A C 1
ATOM 634 O O . GLU A 1 76 ? 3.567 -13.238 2.502 1.00 83.12 76 GLU A O 1
ATOM 639 N N . GLN A 1 77 ? 4.345 -12.832 0.439 1.00 86.25 77 GLN A N 1
ATOM 640 C CA . GLN A 1 77 ? 5.753 -12.981 0.787 1.00 86.25 77 GLN A CA 1
ATOM 641 C C . GLN A 1 77 ? 6.209 -11.913 1.788 1.00 86.25 77 GLN A C 1
ATOM 643 O O . GLN A 1 77 ? 6.795 -12.258 2.809 1.00 86.25 77 GLN A O 1
ATOM 648 N N . LEU A 1 78 ? 5.888 -10.638 1.549 1.00 81.44 78 LEU A N 1
ATOM 649 C CA . LEU A 1 78 ? 6.194 -9.558 2.489 1.00 81.44 78 LEU A CA 1
ATOM 650 C C . LEU A 1 78 ? 5.509 -9.769 3.838 1.00 81.44 78 LEU A C 1
ATOM 652 O O . LEU A 1 78 ? 6.116 -9.497 4.868 1.00 81.44 78 LEU A O 1
ATOM 656 N N . ASN A 1 79 ? 4.269 -10.261 3.852 1.00 79.38 79 ASN A N 1
ATOM 657 C CA . ASN A 1 79 ? 3.585 -10.599 5.095 1.00 79.38 79 ASN A CA 1
ATOM 658 C C . ASN A 1 79 ? 4.340 -11.704 5.835 1.00 79.38 79 ASN A C 1
ATOM 660 O O . ASN A 1 79 ? 4.642 -11.523 7.007 1.00 79.38 79 ASN A O 1
ATOM 664 N N . ARG A 1 80 ? 4.744 -12.786 5.155 1.00 81.44 80 ARG A N 1
ATOM 665 C CA . ARG A 1 80 ? 5.549 -13.864 5.758 1.00 81.44 80 ARG A CA 1
ATOM 666 C C . ARG A 1 80 ? 6.894 -13.377 6.298 1.00 81.44 80 ARG A C 1
ATOM 668 O O . ARG A 1 80 ? 7.280 -13.776 7.386 1.00 81.44 80 ARG A O 1
ATOM 675 N N . GLU A 1 81 ? 7.588 -12.511 5.565 1.00 81.62 81 GLU A N 1
ATOM 676 C CA . GLU A 1 81 ? 8.868 -11.922 5.985 1.00 81.62 81 GLU A CA 1
ATOM 677 C C . GLU A 1 81 ? 8.710 -10.959 7.175 1.00 81.62 81 GLU A C 1
ATOM 679 O O . GLU A 1 81 ? 9.633 -10.796 7.971 1.00 81.62 81 GLU A O 1
ATOM 684 N N . ARG A 1 82 ? 7.543 -10.316 7.310 1.00 77.94 82 ARG A N 1
ATOM 685 C CA . ARG A 1 82 ? 7.226 -9.359 8.385 1.00 77.94 82 ARG A CA 1
ATOM 686 C C . ARG A 1 82 ? 6.552 -9.999 9.603 1.00 77.94 82 ARG A C 1
ATOM 688 O O . ARG A 1 82 ? 6.387 -9.309 10.617 1.00 77.94 82 ARG A O 1
ATOM 695 N N . ILE A 1 83 ? 6.182 -11.281 9.530 1.00 62.12 83 ILE A N 1
ATOM 696 C CA . ILE A 1 83 ? 5.649 -12.047 10.664 1.00 62.12 83 ILE A CA 1
ATOM 697 C C . ILE A 1 83 ? 6.676 -12.005 11.803 1.00 62.12 83 ILE A C 1
ATOM 699 O O . ILE A 1 83 ? 7.821 -12.425 11.653 1.00 62.12 83 ILE A O 1
ATOM 703 N N . GLY A 1 84 ? 6.255 -11.462 12.948 1.00 62.91 84 GLY A N 1
ATOM 704 C CA . GLY A 1 84 ? 7.067 -11.362 14.166 1.00 62.91 84 GLY A CA 1
ATOM 705 C C . GLY A 1 84 ? 7.645 -9.977 14.491 1.00 62.91 84 GLY A C 1
ATOM 706 O O . GLY A 1 84 ? 8.179 -9.815 15.586 1.00 62.91 84 GLY A O 1
ATOM 707 N N . LEU A 1 85 ? 7.513 -8.970 13.613 1.00 54.16 85 LEU A N 1
ATOM 708 C CA . LEU A 1 85 ? 7.995 -7.595 13.872 1.00 54.16 85 LEU A CA 1
ATOM 709 C C . LEU A 1 85 ? 6.896 -6.517 13.897 1.00 54.16 85 LEU A C 1
ATOM 711 O O . LEU A 1 85 ? 7.148 -5.417 14.387 1.00 54.16 85 LEU A O 1
ATOM 715 N N . SER A 1 86 ? 5.690 -6.806 13.401 1.00 50.66 86 SER A N 1
ATOM 716 C CA . SER A 1 86 ? 4.586 -5.837 13.336 1.00 50.66 86 SER A CA 1
ATOM 717 C C . SER A 1 86 ? 3.416 -6.233 14.240 1.00 50.66 86 SER A C 1
ATOM 719 O O . SER A 1 86 ? 2.929 -7.357 14.189 1.00 50.66 86 SER A O 1
ATOM 721 N N . THR A 1 87 ? 2.934 -5.276 15.035 1.00 54.03 87 THR A N 1
ATOM 722 C CA . THR A 1 87 ? 1.775 -5.368 15.949 1.00 54.03 87 THR A CA 1
ATOM 723 C C . THR A 1 87 ? 0.420 -5.513 15.222 1.00 54.03 87 THR A C 1
ATOM 725 O O . THR A 1 87 ? -0.620 -5.596 15.867 1.00 54.03 87 THR A O 1
ATOM 728 N N . ASP A 1 88 ? 0.409 -5.525 13.887 1.00 49.47 88 ASP A N 1
ATOM 729 C CA . ASP A 1 88 ? -0.797 -5.421 13.045 1.00 49.47 88 ASP A CA 1
ATOM 730 C C . ASP A 1 88 ? -1.482 -6.772 12.724 1.00 49.47 88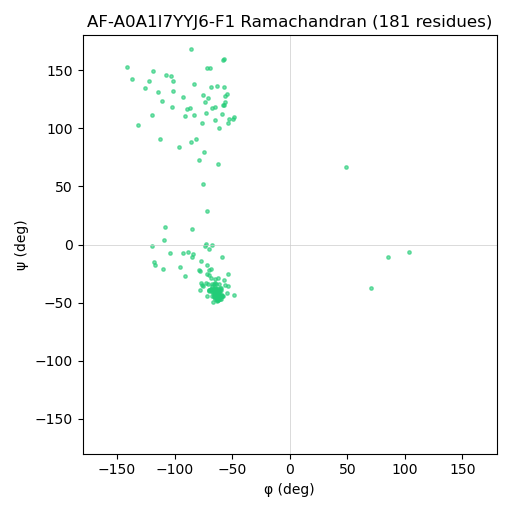 ASP A C 1
ATOM 732 O O . ASP A 1 88 ? -2.580 -6.815 12.175 1.00 49.47 88 ASP A O 1
ATOM 736 N N . ASP A 1 89 ? -0.881 -7.904 13.108 1.00 51.59 89 ASP A N 1
ATOM 737 C CA . ASP A 1 89 ? -1.435 -9.243 12.820 1.00 51.59 89 ASP A CA 1
ATOM 738 C C . ASP A 1 89 ? -2.738 -9.538 13.603 1.00 51.59 89 ASP A C 1
ATOM 740 O O . ASP A 1 89 ? -3.576 -10.336 13.180 1.00 51.59 89 ASP A O 1
ATOM 744 N N . ASP A 1 90 ? -2.971 -8.823 14.714 1.00 54.72 90 ASP A N 1
ATOM 745 C CA . ASP A 1 90 ? -4.233 -8.876 15.470 1.00 54.72 90 ASP A CA 1
ATOM 746 C C . ASP A 1 90 ? -5.402 -8.182 14.717 1.00 54.72 90 ASP A C 1
ATOM 748 O O . ASP A 1 90 ? -6.563 -8.441 15.034 1.00 54.72 90 ASP A O 1
ATOM 752 N N . ALA A 1 91 ? -5.142 -7.323 13.715 1.00 50.69 91 ALA A N 1
ATOM 753 C CA . ALA A 1 91 ? -6.176 -6.564 12.990 1.00 50.69 91 ALA A CA 1
ATOM 754 C C . ALA A 1 91 ? -6.715 -7.284 11.739 1.00 50.69 91 ALA A C 1
ATOM 756 O O . ALA A 1 91 ? -7.873 -7.102 11.353 1.00 50.69 91 ALA A O 1
ATOM 757 N N . MET A 1 92 ? -5.909 -8.145 11.116 1.00 50.06 92 MET A N 1
ATOM 758 C CA . MET A 1 92 ? -6.278 -8.862 9.886 1.00 50.06 92 MET A CA 1
ATOM 759 C C . MET A 1 92 ? -7.212 -10.059 10.138 1.00 50.06 92 MET A C 1
ATOM 761 O O . MET A 1 92 ? -7.958 -10.461 9.243 1.00 50.06 92 MET A O 1
ATOM 765 N N . SER A 1 93 ? -7.217 -10.601 11.360 1.00 51.69 93 SER A N 1
ATOM 766 C CA . SER A 1 93 ? -8.006 -11.782 11.743 1.00 51.69 93 SER A CA 1
ATOM 767 C C . SER A 1 93 ? -9.491 -11.491 12.017 1.00 51.69 93 SER A C 1
ATOM 769 O O . SER A 1 93 ? -10.302 -12.413 11.957 1.00 51.69 93 SER A O 1
ATOM 771 N N . GLU A 1 94 ? -9.883 -10.251 12.326 1.00 53.00 94 GLU A N 1
ATOM 772 C CA . GLU A 1 94 ? -11.273 -9.940 12.719 1.00 53.00 94 GLU A CA 1
ATOM 773 C C . GLU A 1 94 ? -12.049 -9.120 11.682 1.00 53.00 94 GLU A C 1
ATOM 775 O O . GLU A 1 94 ? -13.278 -9.164 11.667 1.00 53.00 94 GLU A O 1
ATOM 780 N N . LEU A 1 95 ? -11.374 -8.400 10.779 1.00 49.34 95 LEU A N 1
ATOM 781 C CA . LEU A 1 95 ? -12.040 -7.360 9.986 1.00 49.34 95 LEU A CA 1
ATOM 782 C C . LEU A 1 95 ? -12.755 -7.845 8.712 1.00 49.34 95 LEU A C 1
ATOM 784 O O . LEU A 1 95 ? -13.477 -7.060 8.099 1.00 49.34 95 LEU A O 1
ATOM 788 N N . LYS A 1 96 ? -12.560 -9.098 8.271 1.00 50.94 96 LYS A N 1
ATOM 789 C CA . LYS A 1 96 ? -12.975 -9.522 6.912 1.00 50.94 96 LYS A CA 1
ATOM 790 C C . LYS A 1 96 ? -13.994 -10.653 6.821 1.00 50.94 96 LYS A C 1
ATOM 792 O O . LYS A 1 96 ? -14.439 -10.983 5.725 1.00 50.94 96 LYS A O 1
ATOM 797 N N . ILE A 1 97 ? -14.432 -11.202 7.943 1.00 49.97 97 ILE A N 1
ATOM 798 C CA . ILE A 1 97 ? -15.610 -12.068 7.988 1.00 49.97 97 ILE A CA 1
ATOM 799 C C . ILE A 1 97 ? -16.561 -11.354 8.926 1.00 49.97 97 ILE A C 1
ATOM 801 O O . ILE A 1 97 ? -16.243 -11.215 10.100 1.00 49.97 97 ILE A O 1
ATOM 805 N N . GLY A 1 98 ? -17.670 -10.834 8.393 1.00 57.47 98 GLY A N 1
ATOM 806 C CA . GLY A 1 98 ? -18.712 -10.122 9.136 1.00 57.47 98 GLY A CA 1
ATOM 807 C C . GLY A 1 98 ? -19.378 -11.018 10.178 1.00 57.47 98 GLY A C 1
ATOM 808 O O . GLY A 1 98 ? -20.527 -11.423 10.029 1.00 57.47 98 GLY A O 1
ATOM 809 N N . LYS A 1 99 ? -18.627 -11.366 11.219 1.00 70.81 99 LYS A N 1
ATOM 810 C CA . LYS A 1 99 ? -19.060 -12.134 12.366 1.00 70.81 99 LYS A CA 1
ATOM 811 C C . LYS A 1 99 ? -19.580 -11.143 13.391 1.00 70.81 99 LYS A C 1
ATOM 813 O O . LYS A 1 99 ? -18.847 -10.288 13.885 1.00 70.81 99 LYS A O 1
ATOM 818 N N . PHE A 1 100 ? -20.867 -11.244 13.692 1.00 66.44 100 PHE A N 1
ATOM 819 C CA . PHE A 1 100 ? -21.462 -10.465 14.764 1.00 66.44 100 PHE A CA 1
ATOM 820 C C . PHE A 1 100 ? -20.999 -11.035 16.101 1.00 66.44 100 PHE A C 1
ATOM 822 O O . PHE A 1 100 ? -21.359 -12.153 16.463 1.00 66.44 100 PHE A O 1
ATOM 829 N N . TRP A 1 101 ? -20.201 -10.259 16.830 1.00 76.12 101 TRP A N 1
ATOM 830 C CA . TRP A 1 101 ? -19.848 -10.570 18.208 1.00 76.12 101 TRP A CA 1
ATOM 831 C C . TRP A 1 101 ? -21.062 -10.369 19.112 1.00 76.12 101 TRP A C 1
ATOM 833 O O . TRP A 1 101 ? -21.658 -9.278 19.165 1.00 76.12 101 TRP A O 1
ATOM 843 N N . THR A 1 102 ? -21.398 -11.408 19.871 1.00 81.88 102 THR A N 1
ATOM 844 C CA . THR A 1 102 ? -22.369 -11.315 20.961 1.00 81.88 102 THR A CA 1
ATOM 845 C C . THR A 1 102 ? -21.923 -10.253 21.973 1.00 81.88 102 THR A C 1
ATOM 847 O O . THR A 1 102 ? -20.761 -9.831 22.025 1.00 81.88 102 THR A O 1
ATOM 850 N N . ARG A 1 103 ? -22.862 -9.750 22.784 1.00 77.94 103 ARG A N 1
ATOM 851 C CA . ARG A 1 103 ? -22.571 -8.705 23.783 1.00 77.94 103 ARG A CA 1
ATOM 852 C C . ARG A 1 103 ? -21.459 -9.132 24.752 1.00 77.94 103 ARG A C 1
ATOM 854 O O . ARG A 1 103 ? -20.646 -8.302 25.155 1.00 77.94 103 ARG A O 1
ATOM 861 N N . GLU A 1 104 ? -21.419 -10.416 25.086 1.00 83.44 104 GLU A N 1
ATOM 862 C CA . GLU A 1 104 ? -20.439 -11.027 25.985 1.00 83.44 104 GLU A CA 1
ATOM 863 C C . GLU A 1 104 ? -19.058 -11.124 25.347 1.00 83.44 104 GLU A C 1
ATOM 865 O O . GLU A 1 104 ? -18.067 -10.734 25.963 1.00 83.44 104 GLU A O 1
ATOM 870 N N . GLU A 1 105 ? -18.988 -11.548 24.087 1.00 82.19 105 GLU A N 1
ATOM 871 C CA . GLU A 1 105 ? -17.731 -11.580 23.345 1.00 82.19 105 GLU A CA 1
ATOM 872 C C . GLU A 1 105 ? -17.149 -10.172 23.236 1.00 82.19 105 GLU A C 1
ATOM 874 O O . GLU A 1 105 ? -16.000 -9.961 23.611 1.00 82.19 105 GLU A O 1
ATOM 879 N N . ARG A 1 106 ? -17.951 -9.163 22.867 1.00 77.12 106 ARG A N 1
ATOM 880 C CA . ARG A 1 106 ? -17.501 -7.757 22.841 1.00 77.12 106 ARG A CA 1
ATOM 881 C C . ARG A 1 106 ? -16.917 -7.298 24.178 1.00 77.12 106 ARG A C 1
ATOM 883 O O . ARG A 1 106 ? -15.889 -6.619 24.199 1.00 77.12 106 ARG A O 1
ATOM 890 N N . LYS A 1 107 ? -17.551 -7.680 25.291 1.00 81.00 107 LYS A N 1
ATOM 891 C CA . LYS A 1 107 ? -17.051 -7.391 26.641 1.00 81.00 107 LYS A CA 1
ATOM 892 C C . LYS A 1 107 ? -15.704 -8.080 26.887 1.00 81.00 107 LYS A C 1
ATOM 894 O O . LYS A 1 107 ? -14.777 -7.426 27.358 1.00 81.00 107 LYS A O 1
ATOM 899 N N . LYS A 1 108 ? -15.569 -9.348 26.491 1.00 85.81 108 LYS A N 1
ATOM 900 C CA . LYS A 1 108 ? -14.334 -10.138 26.601 1.00 85.81 108 LYS A CA 1
ATOM 901 C C . LYS A 1 108 ? -13.194 -9.583 25.736 1.00 85.81 108 LYS A C 1
ATOM 903 O O . LYS A 1 108 ? -12.062 -9.516 26.203 1.00 85.81 108 LYS A O 1
ATOM 908 N N . HIS A 1 109 ? -13.471 -9.122 24.514 1.00 80.81 109 HIS A N 1
ATOM 909 C CA . HIS A 1 109 ? -12.480 -8.450 23.660 1.00 80.81 109 HIS A CA 1
ATOM 910 C C . HIS A 1 109 ? -11.994 -7.138 24.288 1.00 80.81 109 HIS A C 1
ATOM 912 O O . HIS A 1 109 ? -10.791 -6.873 24.316 1.00 80.81 109 HIS A O 1
ATOM 918 N N . LEU A 1 110 ? -12.909 -6.337 24.845 1.00 80.81 110 LEU A N 1
ATOM 919 C CA . LEU A 1 110 ? -12.555 -5.097 25.534 1.00 80.81 110 LEU A CA 1
ATOM 920 C C . LEU A 1 110 ? -11.693 -5.364 26.776 1.00 80.81 110 LEU A C 1
ATOM 922 O O . LEU A 1 110 ? -10.707 -4.664 26.999 1.00 80.81 110 LEU A O 1
ATOM 926 N N . GLU A 1 111 ? -12.041 -6.377 27.566 1.00 88.12 111 GLU A N 1
ATOM 927 C CA . GLU A 1 111 ? -11.277 -6.797 28.741 1.00 88.12 111 GLU A CA 1
ATOM 928 C C . GLU A 1 111 ? -9.881 -7.298 28.360 1.00 88.12 111 GLU A C 1
ATOM 930 O O . GLU A 1 111 ? -8.893 -6.788 28.881 1.00 88.12 111 GLU A O 1
ATOM 935 N N . LYS A 1 112 ? -9.776 -8.170 27.351 1.00 86.31 112 LYS A N 1
ATOM 936 C CA . LYS A 1 112 ? -8.492 -8.648 26.817 1.00 86.31 112 LYS A CA 1
ATOM 937 C C . LYS A 1 112 ? -7.639 -7.504 26.258 1.00 86.31 112 LYS A C 1
ATOM 939 O O . LYS A 1 112 ? -6.423 -7.499 26.423 1.00 86.31 112 LYS A O 1
ATOM 944 N N . SER A 1 113 ? -8.250 -6.505 25.613 1.00 81.56 113 SER A N 1
ATOM 945 C CA . SER A 1 113 ? -7.547 -5.303 25.137 1.00 81.56 113 SER A CA 1
ATOM 946 C C . SER A 1 113 ? -7.008 -4.461 26.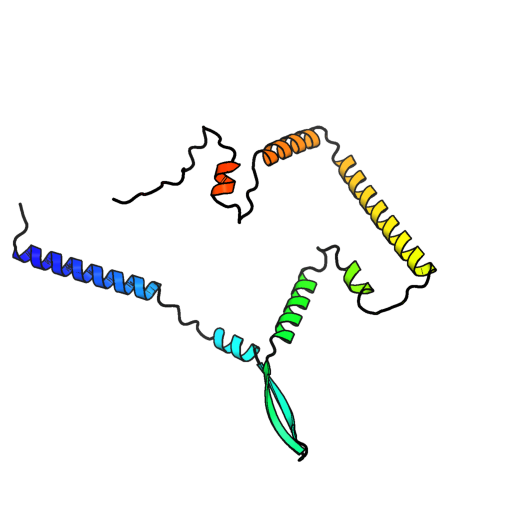299 1.00 81.56 113 SER A C 1
ATOM 948 O O . SER A 1 113 ? -5.852 -4.032 26.273 1.00 81.56 113 SER A O 1
ATOM 950 N N . LYS A 1 114 ? -7.810 -4.267 27.355 1.00 86.50 114 LYS A N 1
ATOM 951 C CA . LYS A 1 114 ? -7.384 -3.579 28.584 1.00 86.50 114 LYS A CA 1
ATOM 952 C C . LYS A 1 114 ? -6.261 -4.334 29.295 1.00 86.50 114 LYS A C 1
ATOM 954 O O . LYS A 1 114 ? -5.276 -3.711 29.676 1.00 86.50 114 LYS A O 1
ATOM 959 N N . GLU A 1 115 ? -6.369 -5.653 29.409 1.00 90.44 115 GLU A N 1
ATOM 960 C CA . GLU A 1 115 ? -5.349 -6.517 30.004 1.00 90.44 115 GLU A CA 1
ATOM 961 C C . GLU A 1 115 ? -4.027 -6.441 29.229 1.00 90.44 115 GLU A C 1
ATOM 963 O O . GLU A 1 115 ? -2.972 -6.225 29.825 1.00 90.44 115 GLU A O 1
ATOM 968 N N . ARG A 1 116 ? -4.066 -6.522 27.891 1.00 86.06 116 ARG A N 1
ATOM 969 C CA . ARG A 1 116 ? -2.868 -6.352 27.051 1.00 86.06 116 ARG A CA 1
ATOM 970 C C . ARG A 1 116 ? -2.218 -4.984 27.259 1.00 86.06 116 ARG A C 1
ATOM 972 O O . ARG A 1 116 ? -0.998 -4.919 27.401 1.00 86.06 116 ARG A O 1
ATOM 979 N N . LYS A 1 117 ? -3.009 -3.903 27.304 1.00 83.06 117 LYS A N 1
ATOM 980 C CA . LYS A 1 117 ? -2.505 -2.545 27.584 1.00 83.06 117 LYS A CA 1
ATOM 981 C C . LYS A 1 117 ? -1.856 -2.460 28.962 1.00 83.06 117 LYS A C 1
ATOM 983 O O . LYS A 1 117 ? -0.755 -1.927 29.073 1.00 83.06 117 LYS A O 1
ATOM 988 N N . LEU A 1 118 ? -2.498 -3.025 29.983 1.00 90.44 118 LEU A N 1
ATOM 989 C CA . LEU A 1 118 ? -1.972 -3.056 31.345 1.00 90.44 118 LEU A CA 1
ATOM 990 C C . LEU A 1 118 ? -0.657 -3.841 31.417 1.00 90.44 118 LEU A C 1
ATOM 992 O O . LEU A 1 118 ? 0.329 -3.338 31.948 1.00 90.44 118 LEU A O 1
ATOM 996 N N . ARG A 1 119 ? -0.601 -5.034 30.816 1.00 89.62 119 ARG A N 1
ATOM 997 C CA . ARG A 1 119 ? 0.611 -5.862 30.751 1.00 89.62 119 ARG A CA 1
ATOM 998 C C . ARG A 1 119 ? 1.741 -5.162 29.999 1.00 89.62 119 ARG A C 1
ATOM 1000 O O . ARG A 1 119 ? 2.890 -5.212 30.428 1.00 89.62 119 ARG A O 1
ATOM 1007 N N . HIS A 1 120 ? 1.432 -4.491 28.891 1.00 87.88 120 HIS A N 1
ATOM 1008 C CA . HIS A 1 120 ? 2.411 -3.691 28.159 1.00 87.88 120 HIS A CA 1
ATOM 1009 C C . HIS A 1 120 ? 2.952 -2.546 29.023 1.00 87.88 120 HIS A C 1
ATOM 1011 O O . HIS A 1 120 ? 4.166 -2.382 29.121 1.00 87.88 120 HIS A O 1
ATOM 1017 N N . GLN A 1 121 ? 2.072 -1.805 29.701 1.00 86.00 121 GLN A N 1
ATOM 1018 C CA . GLN A 1 121 ? 2.464 -0.717 30.594 1.00 86.00 121 GLN A CA 1
ATOM 1019 C C . GLN A 1 121 ? 3.328 -1.216 31.760 1.00 86.00 121 GLN A C 1
ATOM 1021 O O . GLN A 1 121 ? 4.352 -0.604 32.047 1.00 86.00 121 GLN A O 1
ATOM 1026 N N . GLN A 1 122 ? 2.979 -2.347 32.382 1.00 88.38 122 GLN A N 1
ATOM 1027 C CA . GLN A 1 122 ? 3.797 -2.963 33.430 1.00 88.38 122 GLN A CA 1
ATOM 1028 C C . GLN A 1 122 ? 5.175 -3.383 32.911 1.00 88.38 122 GLN A C 1
ATOM 1030 O O . GLN A 1 122 ? 6.174 -3.088 33.556 1.00 88.38 122 GLN A O 1
ATOM 1035 N N . ASN A 1 123 ? 5.258 -3.999 31.729 1.00 85.94 123 ASN A N 1
ATOM 1036 C CA . ASN A 1 123 ? 6.540 -4.371 31.125 1.00 85.94 123 ASN A CA 1
ATOM 1037 C C . ASN A 1 123 ? 7.417 -3.147 30.821 1.00 85.94 123 ASN A C 1
ATOM 1039 O O . ASN A 1 123 ? 8.627 -3.190 31.028 1.00 85.94 123 ASN A O 1
ATOM 1043 N N . VAL A 1 124 ? 6.826 -2.053 30.332 1.00 81.88 124 VAL A N 1
ATOM 1044 C CA . VAL A 1 124 ? 7.546 -0.788 30.115 1.00 81.88 124 VAL A CA 1
ATOM 1045 C C . VAL A 1 124 ? 8.003 -0.195 31.447 1.00 81.88 124 VAL A C 1
ATOM 1047 O O . VAL A 1 124 ? 9.159 0.196 31.569 1.00 81.88 124 VAL A O 1
ATOM 1050 N N . ALA A 1 125 ? 7.141 -0.181 32.466 1.00 81.88 125 ALA A N 1
ATOM 1051 C CA . ALA A 1 125 ? 7.485 0.311 33.796 1.00 81.88 125 ALA A CA 1
ATOM 1052 C C . ALA A 1 125 ? 8.604 -0.517 34.451 1.00 81.88 125 ALA A C 1
ATOM 1054 O O . ALA A 1 125 ? 9.533 0.059 35.005 1.00 81.88 125 ALA A O 1
ATOM 1055 N N . GLN A 1 126 ? 8.570 -1.848 34.331 1.00 79.62 126 GLN A N 1
ATOM 1056 C CA . GLN A 1 126 ? 9.628 -2.736 34.824 1.00 79.62 126 GLN A CA 1
ATOM 1057 C C . GLN A 1 126 ? 10.953 -2.511 34.093 1.00 79.62 126 GLN A C 1
ATOM 1059 O O . GLN A 1 126 ? 11.991 -2.415 34.742 1.00 79.62 126 GLN A O 1
ATOM 1064 N N . LYS A 1 127 ? 10.932 -2.366 32.762 1.00 73.06 127 LYS A N 1
ATOM 1065 C CA . LYS A 1 127 ? 12.132 -2.008 31.989 1.00 73.06 127 LYS A CA 1
ATOM 1066 C C . LYS A 1 127 ? 12.697 -0.657 32.429 1.00 73.06 127 LYS A C 1
ATOM 1068 O O . LYS A 1 127 ? 13.897 -0.551 32.649 1.00 73.06 127 LYS A O 1
ATOM 1073 N N . ASN A 1 128 ? 11.838 0.341 32.624 1.00 66.88 128 ASN A N 1
ATOM 1074 C CA . ASN A 1 128 ? 12.252 1.668 33.080 1.00 66.88 128 ASN A CA 1
ATOM 1075 C C . ASN A 1 128 ? 12.818 1.641 34.511 1.00 66.88 128 ASN A C 1
ATOM 1077 O O . ASN A 1 128 ? 13.813 2.310 34.784 1.00 66.88 128 ASN A O 1
ATOM 1081 N N . ALA A 1 129 ? 12.232 0.842 35.407 1.00 66.88 129 ALA A N 1
ATOM 1082 C CA . ALA A 1 129 ? 12.718 0.661 36.774 1.00 66.88 129 ALA A CA 1
ATOM 1083 C C . ALA A 1 129 ? 14.074 -0.065 36.819 1.00 66.88 129 ALA A C 1
ATOM 1085 O O . ALA A 1 129 ? 14.930 0.293 37.621 1.00 66.88 129 ALA A O 1
ATOM 1086 N N . GLN A 1 130 ? 14.310 -1.032 35.925 1.00 63.25 130 GLN A N 1
ATOM 1087 C CA . GLN A 1 130 ? 15.616 -1.689 35.780 1.00 63.25 130 GLN A CA 1
ATOM 1088 C C . GLN A 1 130 ? 16.684 -0.760 35.179 1.00 63.25 130 GLN A C 1
ATOM 1090 O O . GLN A 1 130 ? 17.864 -0.926 35.466 1.00 63.25 130 GLN A O 1
ATOM 1095 N N . THR A 1 131 ? 16.293 0.249 34.392 1.00 56.50 131 THR A N 1
ATOM 1096 C CA . THR A 1 131 ? 17.204 1.286 33.869 1.00 56.50 131 THR A CA 1
ATOM 1097 C C . THR A 1 131 ? 17.436 2.461 34.825 1.00 56.50 131 THR A C 1
ATOM 1099 O O . THR A 1 131 ? 17.964 3.491 34.403 1.00 56.50 131 THR A O 1
ATOM 1102 N N . HIS A 1 132 ? 17.051 2.342 36.101 1.00 55.97 132 HIS A N 1
ATOM 1103 C CA . HIS A 1 132 ? 17.325 3.341 37.140 1.00 55.97 132 HIS A CA 1
ATOM 1104 C C . HIS A 1 132 ? 18.797 3.290 37.592 1.00 55.97 132 HIS A C 1
ATOM 1106 O O . HIS A 1 132 ? 19.117 3.187 38.774 1.00 55.97 132 HIS A O 1
ATOM 1112 N N . ASP A 1 133 ? 19.711 3.360 36.629 1.00 61.44 133 ASP A N 1
ATOM 1113 C CA . ASP A 1 133 ? 21.050 3.854 36.885 1.00 61.44 133 ASP A CA 1
ATOM 1114 C C . ASP A 1 133 ? 20.993 5.369 36.621 1.00 61.44 133 ASP A C 1
ATOM 1116 O O . ASP A 1 133 ? 20.770 5.783 35.473 1.00 61.44 133 ASP A O 1
ATOM 1120 N N . PRO A 1 134 ? 21.108 6.227 37.652 1.00 66.69 134 PRO A N 1
ATOM 1121 C CA . PRO A 1 134 ? 21.001 7.680 37.500 1.00 66.69 134 PRO A CA 1
ATOM 1122 C C . PRO A 1 134 ? 21.955 8.228 36.426 1.00 66.69 134 PRO A C 1
ATOM 1124 O O . PRO A 1 134 ? 21.653 9.239 35.784 1.00 66.69 134 PRO A O 1
ATOM 1127 N N . MET A 1 135 ? 23.058 7.522 36.156 1.00 68.19 135 MET A N 1
ATOM 1128 C CA . MET A 1 135 ? 24.001 7.840 35.090 1.00 68.19 135 MET A CA 1
ATOM 1129 C C . MET A 1 135 ? 23.400 7.657 33.685 1.00 68.19 135 MET A C 1
ATOM 1131 O O . MET A 1 135 ? 23.581 8.515 32.819 1.00 68.19 135 MET A O 1
ATOM 1135 N N . ILE A 1 136 ? 22.625 6.595 33.445 1.00 72.44 136 ILE A N 1
ATOM 1136 C CA . ILE A 1 136 ? 21.990 6.313 32.145 1.00 72.44 136 ILE A CA 1
ATOM 1137 C C . ILE A 1 136 ? 20.893 7.337 31.839 1.00 72.44 136 ILE A C 1
ATOM 1139 O O . ILE A 1 136 ? 20.782 7.799 30.700 1.00 72.44 136 ILE A O 1
ATOM 1143 N N . VAL A 1 137 ? 20.114 7.747 32.845 1.00 74.19 137 VAL A N 1
ATOM 1144 C CA . VAL A 1 137 ? 19.054 8.759 32.687 1.00 74.19 137 VAL A CA 1
ATOM 1145 C C . VAL A 1 137 ? 19.652 10.120 32.320 1.00 74.19 137 VAL A C 1
ATOM 1147 O O . VAL A 1 137 ? 19.201 10.752 31.361 1.00 74.19 137 VAL A O 1
ATOM 1150 N N . GLN A 1 138 ? 20.718 10.543 33.007 1.00 75.75 138 GLN A N 1
ATOM 1151 C CA . GLN A 1 138 ? 21.434 11.782 32.685 1.00 75.75 138 GLN A CA 1
ATOM 1152 C C . GLN A 1 138 ? 22.072 11.737 31.290 1.00 75.75 138 GLN A C 1
ATOM 1154 O O . GLN A 1 138 ? 21.954 12.693 30.518 1.00 75.75 138 GLN A O 1
ATOM 1159 N N . LEU A 1 139 ? 22.712 10.620 30.927 1.00 77.31 139 LEU A N 1
ATOM 1160 C CA . LEU A 1 139 ? 23.308 10.430 29.602 1.00 77.31 139 LEU A CA 1
ATOM 1161 C C . LEU A 1 139 ? 22.249 10.405 28.490 1.00 77.31 139 LEU A C 1
ATOM 1163 O O . LEU A 1 139 ? 22.475 10.982 27.426 1.00 77.31 139 LEU A O 1
ATOM 1167 N N . SER A 1 140 ? 21.085 9.800 28.734 1.00 77.06 140 SER A N 1
ATOM 1168 C CA . SER A 1 140 ? 19.939 9.807 27.817 1.00 77.06 140 SER A CA 1
ATOM 1169 C C . SER A 1 140 ? 19.410 11.224 27.595 1.00 77.06 140 SER A C 1
ATOM 1171 O O . SER A 1 140 ? 19.265 11.652 26.450 1.00 77.06 140 SER A O 1
ATOM 1173 N N . HIS A 1 141 ? 19.223 11.998 28.669 1.00 75.06 141 HIS A N 1
ATOM 1174 C CA . HIS A 1 141 ? 18.782 13.391 28.581 1.00 75.06 141 HIS A CA 1
ATOM 1175 C C . HIS A 1 141 ? 19.799 14.253 27.817 1.00 75.06 141 HIS A C 1
ATOM 1177 O O . HIS A 1 141 ? 19.442 14.985 26.893 1.00 75.06 141 HIS A O 1
ATOM 1183 N N . ARG A 1 142 ? 21.096 14.077 28.101 1.00 77.56 142 ARG A N 1
ATOM 1184 C CA . ARG A 1 142 ? 22.194 14.740 27.380 1.00 77.56 142 ARG A CA 1
ATOM 1185 C C . ARG A 1 142 ? 22.237 14.351 25.897 1.00 77.56 142 ARG A C 1
ATOM 1187 O O . ARG A 1 142 ? 22.501 15.199 25.048 1.00 77.56 142 ARG A O 1
ATOM 1194 N N . LYS A 1 143 ? 21.961 13.089 25.559 1.00 78.69 143 LYS A N 1
ATOM 1195 C CA . LYS A 1 143 ? 21.876 12.597 24.173 1.00 78.69 143 LYS A CA 1
ATOM 1196 C C . LYS A 1 143 ? 20.646 13.140 23.445 1.00 78.69 143 LYS A C 1
ATOM 1198 O O . LYS A 1 143 ? 20.751 13.489 22.273 1.00 78.69 143 LYS A O 1
ATOM 1203 N N . MET A 1 144 ? 19.504 13.224 24.120 1.00 72.44 144 MET A N 1
ATOM 1204 C CA . MET A 1 144 ? 18.265 13.784 23.579 1.00 72.44 144 MET A CA 1
ATOM 1205 C C . MET A 1 144 ? 18.420 15.275 23.271 1.00 72.44 144 MET A C 1
ATOM 1207 O O . MET A 1 144 ? 18.079 15.694 22.171 1.00 72.44 144 MET A O 1
ATOM 1211 N N . MET A 1 145 ? 19.040 16.042 24.171 1.00 67.12 145 MET A N 1
ATOM 1212 C CA . MET A 1 145 ? 19.353 17.457 23.937 1.00 67.12 145 MET A CA 1
ATOM 1213 C C . MET A 1 145 ? 20.332 17.648 22.766 1.00 67.12 145 MET A C 1
ATOM 1215 O O . MET A 1 145 ? 20.137 18.524 21.930 1.00 67.12 145 MET A O 1
ATOM 1219 N N . ARG A 1 146 ? 21.336 16.767 22.618 1.00 70.19 146 ARG A N 1
ATOM 1220 C CA . ARG A 1 146 ? 22.226 16.756 21.437 1.00 70.19 146 ARG A CA 1
ATOM 1221 C C . ARG A 1 146 ? 21.495 16.419 20.135 1.00 70.19 146 ARG A C 1
ATOM 1223 O O . ARG A 1 146 ? 21.878 16.910 19.081 1.00 70.19 146 ARG A O 1
ATOM 1230 N N . ARG A 1 147 ? 20.462 15.574 20.202 1.00 62.16 147 ARG A N 1
ATOM 1231 C CA . ARG A 1 147 ? 19.623 15.221 19.050 1.00 62.16 147 ARG A CA 1
ATOM 1232 C C . ARG A 1 147 ? 18.624 16.312 18.686 1.00 62.16 147 ARG A C 1
ATOM 1234 O O . ARG A 1 147 ? 18.371 16.476 17.506 1.00 62.16 147 ARG A O 1
ATOM 1241 N N . GLN A 1 148 ? 18.104 17.076 19.646 1.00 58.97 148 GLN A N 1
ATOM 1242 C CA . GLN A 1 148 ? 17.255 18.235 19.346 1.00 58.97 148 GLN A CA 1
ATOM 1243 C C . GLN A 1 148 ? 18.017 19.348 18.605 1.00 58.97 148 GLN A C 1
ATOM 1245 O O . GLN A 1 148 ? 17.417 20.039 17.791 1.00 58.97 148 GLN A O 1
ATOM 1250 N N . GLY A 1 149 ? 19.333 19.481 18.820 1.00 55.72 149 GLY A N 1
ATOM 1251 C CA . GLY A 1 149 ? 20.191 20.395 18.049 1.00 55.72 149 GLY A CA 1
ATOM 1252 C C . GLY A 1 149 ? 20.566 19.900 16.643 1.00 55.72 149 GLY A C 1
ATOM 1253 O O . GLY A 1 149 ? 21.027 20.678 15.815 1.00 55.72 149 GLY A O 1
ATOM 1254 N N . GLN A 1 150 ? 20.353 18.617 16.349 1.00 59.91 150 GLN A N 1
ATOM 1255 C CA . GLN A 1 150 ? 20.490 18.050 15.010 1.00 59.91 150 GLN A CA 1
ATOM 1256 C C . GLN A 1 150 ? 19.094 18.028 14.403 1.00 59.91 150 GLN A C 1
ATOM 1258 O O . GLN A 1 150 ? 18.383 17.029 14.509 1.00 59.91 150 GLN A O 1
ATOM 1263 N N . GLN A 1 151 ? 18.673 19.158 13.833 1.00 60.38 151 GLN A N 1
ATOM 1264 C CA . GLN A 1 151 ? 17.452 19.210 13.039 1.00 60.38 151 GLN A CA 1
ATOM 1265 C C . GLN A 1 151 ? 17.556 18.130 11.967 1.00 60.38 151 GLN A C 1
ATOM 1267 O O . GLN A 1 151 ? 18.352 18.223 11.033 1.00 60.38 151 GLN A O 1
ATOM 1272 N N . LEU A 1 152 ? 16.814 17.045 12.181 1.00 59.88 152 LEU A N 1
ATOM 1273 C CA . LEU A 1 152 ? 16.739 15.931 11.263 1.00 59.88 152 LEU A CA 1
ATOM 1274 C C . LEU A 1 152 ? 15.877 16.411 10.103 1.00 59.88 152 LEU A C 1
ATOM 1276 O O . LEU A 1 152 ? 14.673 16.177 10.063 1.00 59.88 152 LEU A O 1
ATOM 1280 N N . PHE A 1 153 ? 16.494 17.168 9.210 1.00 57.56 153 PHE A N 1
ATOM 1281 C CA . PHE A 1 153 ? 15.900 17.466 7.930 1.00 57.56 153 PHE A CA 1
ATOM 1282 C C . PHE A 1 153 ? 15.600 16.127 7.257 1.00 57.56 153 PHE A C 1
ATOM 1284 O O . PHE A 1 153 ? 16.469 15.253 7.156 1.00 57.56 153 PHE A O 1
ATOM 1291 N N . ASP A 1 154 ? 14.330 15.922 6.917 1.00 60.94 154 ASP A N 1
ATOM 1292 C CA . ASP A 1 154 ? 13.897 14.749 6.174 1.00 60.94 154 ASP A CA 1
ATOM 1293 C C . ASP A 1 154 ? 14.673 14.703 4.849 1.00 60.94 154 ASP A C 1
ATOM 1295 O O . ASP A 1 154 ? 15.163 15.719 4.353 1.00 60.94 154 ASP A O 1
ATOM 1299 N N . LYS A 1 155 ? 14.772 13.531 4.222 1.00 65.81 155 LYS A N 1
ATOM 1300 C CA . LYS A 1 155 ? 15.464 13.367 2.932 1.00 65.81 155 LYS A CA 1
ATOM 1301 C C . LYS A 1 155 ? 14.863 14.235 1.811 1.00 65.81 155 LYS A C 1
ATOM 1303 O O . LYS A 1 155 ? 15.468 14.336 0.749 1.00 65.81 155 LYS A O 1
ATOM 1308 N N . PHE A 1 156 ? 13.697 14.842 2.053 1.00 66.50 156 PHE A N 1
ATOM 1309 C CA . PHE A 1 156 ? 12.982 15.764 1.169 1.00 66.50 156 PHE A CA 1
ATOM 1310 C C . PHE A 1 156 ? 12.979 17.227 1.630 1.00 66.50 156 PHE A C 1
ATOM 1312 O O . PHE A 1 156 ? 12.325 18.045 0.986 1.00 66.50 156 PHE A O 1
ATOM 1319 N N . THR A 1 157 ? 13.670 17.586 2.716 1.00 76.81 157 THR A N 1
ATOM 1320 C CA . THR A 1 157 ? 13.772 18.991 3.125 1.00 76.81 157 THR A CA 1
ATOM 1321 C C . THR A 1 157 ? 14.341 19.823 1.982 1.00 76.81 157 THR A C 1
ATOM 1323 O O . THR A 1 157 ? 15.394 19.517 1.417 1.00 76.81 157 THR A O 1
ATOM 1326 N N . THR A 1 158 ? 13.636 20.897 1.645 1.00 75.88 158 THR A N 1
ATOM 1327 C CA . THR A 1 158 ? 14.080 21.803 0.589 1.00 75.88 158 THR A CA 1
ATOM 1328 C C . THR A 1 158 ? 15.289 22.626 1.027 1.00 75.88 158 THR A C 1
ATOM 1330 O O . THR A 1 158 ? 15.459 22.951 2.199 1.00 75.88 158 THR A O 1
ATOM 1333 N N . ILE A 1 159 ? 16.120 23.034 0.061 1.00 70.50 159 ILE A N 1
ATOM 1334 C CA . ILE A 1 159 ? 17.276 23.917 0.310 1.00 70.50 159 ILE A CA 1
ATOM 1335 C C . ILE A 1 159 ? 16.834 25.192 1.050 1.00 70.50 159 ILE A C 1
ATOM 1337 O O . ILE A 1 159 ? 17.537 25.673 1.932 1.00 70.50 159 ILE A O 1
ATOM 1341 N N . GLN A 1 160 ? 15.642 25.705 0.740 1.00 69.81 160 GLN A N 1
ATOM 1342 C CA . GLN A 1 160 ? 15.062 26.868 1.407 1.00 69.81 160 GLN A CA 1
ATOM 1343 C C . GLN A 1 160 ? 14.742 26.603 2.887 1.00 69.81 160 GLN A C 1
ATOM 1345 O O . GLN A 1 160 ? 15.094 27.422 3.732 1.00 69.81 160 GLN A O 1
ATOM 1350 N N . GLU A 1 161 ? 14.134 25.461 3.219 1.00 70.69 161 GLU A N 1
ATOM 1351 C CA . GLU A 1 161 ? 13.866 25.064 4.609 1.00 70.69 161 GLU A CA 1
ATOM 1352 C C . GLU A 1 161 ? 15.161 24.794 5.388 1.00 70.69 161 GLU A C 1
ATOM 1354 O O . GLU A 1 161 ? 15.280 25.200 6.544 1.00 70.69 161 GLU A O 1
ATOM 1359 N N . PHE A 1 162 ? 16.160 24.186 4.741 1.00 72.12 162 PHE A N 1
ATOM 1360 C CA . PHE A 1 162 ? 17.486 23.966 5.319 1.00 72.12 162 PHE A CA 1
ATOM 1361 C C . PHE A 1 162 ? 18.196 25.286 5.648 1.00 72.12 162 PHE A C 1
ATOM 1363 O O . PHE A 1 162 ? 18.782 25.422 6.717 1.00 72.12 162 PHE A O 1
ATOM 1370 N N . LEU A 1 163 ? 18.121 26.283 4.762 1.00 68.69 163 LEU A N 1
A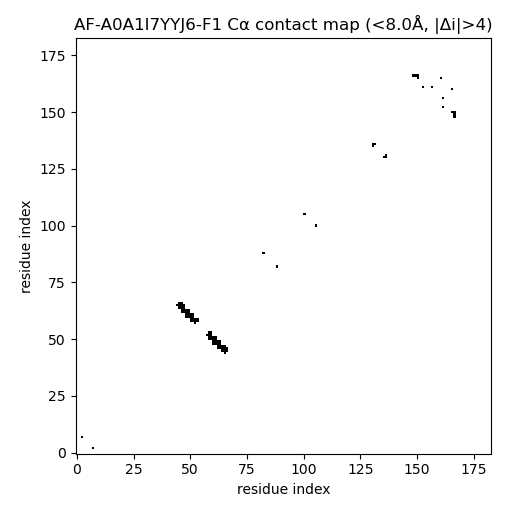TOM 1371 C CA . LEU A 1 163 ? 18.714 27.604 4.990 1.00 68.69 163 LEU A CA 1
ATOM 1372 C C . LEU A 1 163 ? 17.938 28.437 6.020 1.00 68.69 163 LEU A C 1
ATOM 1374 O O . LEU A 1 163 ? 18.547 29.224 6.743 1.00 68.69 163 LEU A O 1
ATOM 1378 N N . ALA A 1 164 ? 16.614 28.280 6.087 1.00 68.12 164 ALA A N 1
ATOM 1379 C CA . ALA A 1 164 ? 15.760 29.025 7.009 1.00 68.12 164 ALA A CA 1
ATOM 1380 C C . ALA A 1 164 ? 15.854 28.513 8.452 1.00 68.12 164 ALA A C 1
ATOM 1382 O O . ALA A 1 164 ? 15.773 29.306 9.391 1.00 68.12 164 ALA A O 1
ATOM 1383 N N . HIS A 1 165 ? 16.018 27.201 8.632 1.00 65.88 165 HIS A N 1
ATOM 1384 C CA . HIS A 1 165 ? 15.953 26.571 9.950 1.00 65.88 165 HIS A CA 1
ATOM 1385 C C . HIS A 1 165 ? 17.263 25.918 10.392 1.00 65.88 165 HIS A C 1
ATOM 1387 O O . HIS A 1 165 ? 17.443 25.714 11.591 1.00 65.88 165 HIS A O 1
ATOM 1393 N N . GLY A 1 166 ? 18.200 25.645 9.479 1.00 60.97 166 GLY A N 1
ATOM 1394 C CA . GLY A 1 166 ? 19.448 24.948 9.783 1.00 60.97 166 GLY A CA 1
ATOM 1395 C C . GLY A 1 166 ? 20.262 25.657 10.858 1.00 60.97 166 GLY A C 1
ATOM 1396 O O . GLY A 1 166 ? 20.415 26.879 10.840 1.00 60.97 166 GLY A O 1
ATOM 1397 N N . SER A 1 167 ? 20.788 24.879 11.811 1.00 57.66 167 SER A N 1
ATOM 1398 C CA . SER A 1 167 ? 21.658 25.392 12.871 1.00 57.66 167 SER A CA 1
ATOM 1399 C C . SER A 1 167 ? 22.912 25.985 12.236 1.00 57.66 167 SER A C 1
ATOM 1401 O O . SER A 1 167 ? 23.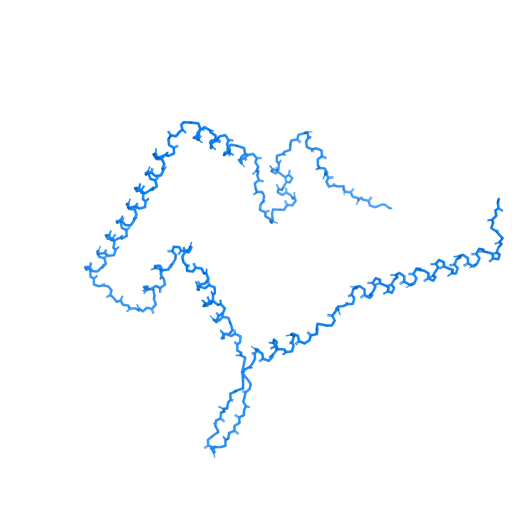820 25.270 11.812 1.00 57.66 167 SER A O 1
ATOM 1403 N N . ARG A 1 168 ? 22.931 27.310 12.117 1.00 56.34 168 ARG A N 1
ATOM 1404 C CA . ARG A 1 168 ? 24.020 28.078 11.525 1.00 56.34 168 ARG A CA 1
ATOM 1405 C C . ARG A 1 168 ? 25.133 28.205 12.558 1.00 56.34 168 ARG A C 1
ATOM 1407 O O . ARG A 1 168 ? 25.306 29.258 13.159 1.00 56.34 168 ARG A O 1
ATOM 1414 N N . ASP A 1 169 ? 25.844 27.107 12.801 1.00 49.97 169 ASP A N 1
ATOM 1415 C CA . ASP A 1 169 ? 27.061 27.138 13.608 1.00 49.97 169 ASP A CA 1
ATOM 1416 C C . ASP A 1 169 ? 28.131 27.924 12.829 1.00 49.97 169 ASP A C 1
ATOM 1418 O O . ASP A 1 169 ? 28.527 27.497 11.740 1.00 49.97 169 ASP A O 1
ATOM 1422 N N . PRO A 1 170 ? 28.622 29.068 13.340 1.00 54.78 170 PRO A N 1
ATOM 1423 C CA . PRO A 1 170 ? 29.568 29.923 12.620 1.00 54.78 170 PRO A CA 1
ATOM 1424 C C . PRO A 1 170 ? 30.971 29.305 12.472 1.00 54.78 170 PRO A C 1
ATOM 1426 O O . PRO A 1 170 ? 31.828 29.903 11.827 1.00 54.78 170 PRO A O 1
ATOM 1429 N N . SER A 1 171 ? 31.222 28.126 13.054 1.00 55.59 171 SER A N 1
ATOM 1430 C CA . SER A 1 171 ? 32.490 27.390 12.951 1.00 55.59 171 SER A CA 1
ATOM 1431 C C . SER A 1 171 ? 32.443 26.185 12.002 1.00 55.59 171 SER A C 1
ATOM 1433 O O . SER A 1 171 ? 33.487 25.590 11.731 1.00 55.59 171 SER A O 1
ATOM 1435 N N . SER A 1 172 ? 31.269 25.815 11.472 1.00 50.00 172 SER A N 1
ATOM 1436 C CA . SER A 1 172 ? 31.150 24.724 10.501 1.00 50.00 172 SER A CA 1
ATOM 1437 C C . SER A 1 172 ? 31.504 25.239 9.106 1.00 50.00 172 SER A C 1
ATOM 1439 O O . SER A 1 172 ? 30.662 25.723 8.354 1.00 50.00 172 SER A O 1
ATOM 1441 N N . SER A 1 173 ? 32.781 25.135 8.752 1.00 50.50 173 SER A N 1
ATOM 1442 C CA . SER A 1 173 ? 33.336 25.429 7.426 1.00 50.50 173 SER A CA 1
ATOM 1443 C C . SER A 1 173 ? 32.961 24.387 6.358 1.00 50.50 173 SER A C 1
ATOM 1445 O O . SER A 1 173 ? 33.708 24.162 5.406 1.00 50.50 173 SER A O 1
ATOM 1447 N N . LEU A 1 174 ? 31.809 23.725 6.484 1.00 50.44 174 LEU A N 1
ATOM 1448 C CA . LEU A 1 174 ? 31.336 22.782 5.478 1.00 50.44 174 LEU A CA 1
ATOM 1449 C C . LEU A 1 174 ? 30.562 23.528 4.390 1.00 50.44 174 LEU A C 1
ATOM 1451 O O . LEU A 1 174 ? 29.347 23.680 4.453 1.00 50.44 174 LEU A O 1
ATOM 1455 N N . GLY A 1 175 ? 31.326 23.984 3.394 1.00 56.94 175 GLY A N 1
ATOM 1456 C CA . GLY A 1 175 ? 30.908 24.066 1.994 1.00 56.94 175 GLY A CA 1
ATOM 1457 C C . GLY A 1 175 ? 29.549 24.712 1.751 1.00 56.94 175 GLY A C 1
ATOM 1458 O O . GLY A 1 175 ? 28.628 24.050 1.277 1.00 56.94 175 GLY A O 1
ATOM 1459 N N . GLY A 1 176 ? 29.440 26.011 2.039 1.00 56.66 176 GLY A N 1
ATOM 1460 C CA . GLY A 1 176 ? 28.340 26.823 1.528 1.00 56.66 176 GLY A CA 1
ATOM 1461 C C . GLY A 1 176 ? 28.273 26.695 0.006 1.00 56.66 176 GLY A C 1
ATOM 1462 O O . GLY A 1 176 ? 29.291 26.799 -0.672 1.00 56.66 176 GLY A O 1
ATOM 1463 N N . ILE A 1 177 ? 27.078 26.407 -0.503 1.00 58.78 177 ILE A N 1
ATOM 1464 C CA . ILE A 1 177 ? 26.770 26.177 -1.916 1.00 58.78 177 ILE A CA 1
ATOM 1465 C C . ILE A 1 177 ? 27.400 27.306 -2.751 1.00 58.78 177 ILE A C 1
ATOM 1467 O O . ILE A 1 177 ? 26.964 28.455 -2.667 1.00 58.78 177 ILE A O 1
ATOM 1471 N N . LEU A 1 178 ? 28.448 26.994 -3.526 1.00 57.31 178 LEU A N 1
ATOM 1472 C CA . LEU A 1 178 ? 29.051 27.939 -4.466 1.00 57.31 178 LEU A CA 1
ATOM 1473 C C . LEU A 1 178 ? 28.007 28.258 -5.540 1.00 57.31 178 LEU A C 1
ATOM 1475 O O . LEU A 1 178 ? 27.712 27.426 -6.397 1.00 57.31 178 LEU A O 1
ATOM 1479 N N . SER A 1 179 ? 27.438 29.460 -5.495 1.00 57.00 179 SER A N 1
ATOM 1480 C CA . SER A 1 179 ? 26.645 29.974 -6.607 1.00 57.00 179 SER A CA 1
ATOM 1481 C C . SER A 1 179 ? 27.604 30.414 -7.711 1.00 57.00 179 SER A C 1
ATOM 1483 O O . SER A 1 179 ? 28.282 31.432 -7.608 1.00 57.00 179 SER A O 1
ATOM 1485 N N . VAL A 1 180 ? 27.701 29.609 -8.767 1.00 56.94 180 VAL A N 1
ATOM 1486 C CA . VAL A 1 180 ? 28.405 29.994 -9.992 1.00 56.94 180 VAL A CA 1
ATOM 1487 C C . VAL A 1 180 ? 27.433 30.812 -10.833 1.00 56.94 180 VAL A C 1
ATOM 1489 O O . VAL A 1 180 ? 26.437 30.288 -11.324 1.00 56.94 180 VAL A O 1
ATOM 1492 N N . THR A 1 181 ? 27.708 32.104 -10.980 1.00 58.69 181 THR A N 1
ATOM 1493 C CA . THR A 1 181 ? 27.063 32.957 -11.982 1.00 58.69 181 THR A CA 1
ATOM 1494 C C . THR A 1 181 ? 28.051 33.137 -13.129 1.00 58.69 181 THR A C 1
ATOM 1496 O O . THR A 1 181 ? 29.172 33.596 -12.929 1.00 58.69 181 THR A O 1
ATOM 1499 N N . THR A 1 182 ? 27.680 32.683 -14.322 1.00 66.69 182 THR A N 1
ATOM 1500 C CA . THR A 1 182 ? 28.450 32.906 -15.552 1.00 66.69 182 THR A CA 1
ATOM 1501 C C . THR A 1 182 ? 28.104 34.281 -16.129 1.00 66.69 182 THR A C 1
ATOM 1503 O O . THR A 1 182 ? 26.922 34.631 -16.152 1.00 66.69 182 THR A O 1
ATOM 1506 N N . VAL A 1 183 ? 29.111 35.018 -16.612 1.00 50.19 183 VAL A N 1
ATOM 1507 C CA . VAL A 1 183 ? 28.982 36.207 -17.480 1.00 50.19 183 VAL A CA 1
ATOM 1508 C C . VAL A 1 183 ? 29.500 35.843 -18.862 1.00 50.19 183 VAL A C 1
ATOM 1510 O O . VAL A 1 183 ? 30.550 35.163 -18.907 1.00 50.19 183 VAL A O 1
#